Protein AF-A0A653CC74-F1 (afdb_monomer_lite)

Organism: Callosobruchus maculatus (NCBI:txid64391)

Secondary structure (DSSP, 8-state):
-HHHHHHHHHHHHHHHHHHHHHHHHHHHHHHHHTTSS---SHHHHHHHHHHT-BGGG-PPP------S-TTHHHHHHHHHHHHHH----SB-HHHHHHHHHHHHHHHHHHHHHHHHHHHHHHHHTT--THHHHHHHHHHHHHHHHHHHHHHHHHHHHHHHHHH-SSHHHHHHHTT-TTGGGGGGGGGSGGGGTHHHHHHHHHHHHHTT-HHHHHHHHHHHHHHHHHHHHHHHT--TTS---

pLDDT: mean 90.32, std 11.73, range [35.94, 98.31]

Sequence (241 aa):
MVDKFKRGVIISVWSIVQASFHLLWVIFAFLFRTCNIQPKQYWLILIYFTYFYSKRCGKIVVESSSAPFCLHEDLYTIVKNINEGAKFPEESQNAARTDFYIFVYMIADSLWLVTSLFMLVGLYLKVKRLTSICFYAPFLLSTATIILLDVVASVHYGLDIHLVHDYTTWLKFIGVENYKKFSSYNKHVTAKYIPVMTPVLLCIFFAKCLVFWIINVVNFYKVINLAILAYIDEPANYYGM

Foldseek 3Di:
DVVLLVLLLVLLVLLLVLLVVLLVVLVVLVCLLVLVDADQALLVLLLCLQARDACVNPQHDHDQDPDPDPVRPLSSVLSVCCSVPWQADRFFPNNVVNVVLSVVSNVLSVQLNVLSVLSNVCSVVLAAAPVLCVNLVSNLVSLVVLLVQLVVQLVVLVVVLVQAAFQLSLCVNRPTPPSVVSVVRRPPPCGRPSSSVSSVVSSCSSNVHPVVSVVSVVSSVSSVVVSVCRNVVDPPPPPPD

Structure (mmCIF, N/CA/C/O backbone):
data_AF-A0A653CC74-F1
#
_entry.id   AF-A0A653CC74-F1
#
loop_
_atom_site.group_PDB
_atom_site.id
_atom_site.type_symbol
_atom_site.label_atom_id
_atom_site.label_alt_id
_atom_site.label_comp_id
_atom_site.label_asym_id
_atom_site.label_entity_id
_atom_site.label_seq_id
_atom_site.pdbx_PDB_ins_code
_atom_site.Cartn_x
_atom_site.Cartn_y
_atom_site.Cartn_z
_atom_site.occupancy
_atom_site.B_iso_or_equiv
_atom_site.auth_seq_id
_atom_site.auth_comp_id
_atom_site.auth_asym_id
_atom_site.auth_atom_id
_atom_site.pdbx_PDB_model_num
ATOM 1 N N . MET A 1 1 ? 28.431 5.106 -21.643 1.00 58.31 1 MET A N 1
ATOM 2 C CA . MET A 1 1 ? 27.562 3.913 -21.820 1.00 58.31 1 MET A CA 1
ATOM 3 C C . MET A 1 1 ? 27.377 3.126 -20.519 1.00 58.31 1 MET A C 1
ATOM 5 O O . MET A 1 1 ? 26.238 2.887 -20.137 1.00 58.31 1 MET A O 1
ATOM 9 N N . VAL A 1 2 ? 28.463 2.795 -19.808 1.00 68.12 2 VAL A N 1
ATOM 10 C CA . VAL A 1 2 ? 28.442 2.025 -18.544 1.00 68.12 2 VAL A CA 1
ATOM 11 C C . VAL A 1 2 ? 27.539 2.650 -17.473 1.00 68.12 2 VAL A C 1
ATOM 13 O O . VAL A 1 2 ? 26.744 1.953 -16.852 1.00 68.12 2 VAL A O 1
ATOM 16 N N . ASP A 1 3 ? 27.592 3.972 -17.312 1.00 83.31 3 ASP A N 1
ATOM 17 C CA . ASP A 1 3 ? 26.830 4.661 -16.267 1.00 83.31 3 ASP A CA 1
ATOM 18 C C . ASP A 1 3 ? 25.304 4.686 -16.518 1.00 83.31 3 ASP A C 1
ATOM 20 O O . ASP A 1 3 ? 24.508 4.555 -15.590 1.00 83.31 3 ASP A O 1
ATOM 24 N N . LYS A 1 4 ? 24.864 4.766 -17.783 1.00 83.06 4 LYS A N 1
ATOM 25 C CA . LYS A 1 4 ? 23.432 4.696 -18.145 1.00 83.06 4 LYS A CA 1
ATOM 26 C C . LYS A 1 4 ? 22.870 3.287 -17.917 1.00 83.06 4 LYS A C 1
ATOM 28 O O . LYS A 1 4 ? 21.802 3.142 -17.329 1.00 83.06 4 LYS A O 1
ATOM 33 N N . PHE A 1 5 ? 23.622 2.260 -18.320 1.00 86.25 5 PHE A N 1
ATOM 34 C CA . PHE A 1 5 ? 23.268 0.858 -18.087 1.00 86.25 5 PHE A CA 1
ATOM 35 C C . PHE A 1 5 ? 23.167 0.546 -16.588 1.00 86.25 5 PHE A C 1
ATOM 37 O O . PHE A 1 5 ? 22.144 0.043 -16.131 1.00 86.25 5 PHE A O 1
ATOM 44 N N . LYS A 1 6 ? 24.184 0.931 -15.804 1.00 92.50 6 LYS A N 1
ATOM 45 C CA . LYS A 1 6 ? 24.195 0.744 -14.347 1.00 92.50 6 LYS A CA 1
ATOM 46 C C . LYS A 1 6 ? 22.986 1.408 -13.683 1.00 92.50 6 LYS A C 1
ATOM 48 O O . LYS A 1 6 ? 22.342 0.789 -12.841 1.00 92.50 6 LYS A O 1
ATOM 53 N N . ARG A 1 7 ? 22.641 2.637 -14.089 1.00 92.69 7 ARG A N 1
ATOM 54 C CA . ARG A 1 7 ? 21.449 3.342 -13.594 1.00 92.69 7 ARG A CA 1
ATOM 55 C C . ARG A 1 7 ? 20.154 2.594 -13.912 1.00 92.69 7 ARG A C 1
ATOM 57 O O . ARG A 1 7 ? 19.350 2.413 -13.006 1.00 92.69 7 ARG A O 1
ATOM 64 N N . GLY A 1 8 ? 19.969 2.128 -15.147 1.00 93.50 8 GLY A N 1
ATOM 65 C CA . GLY A 1 8 ? 18.785 1.348 -15.529 1.00 93.50 8 GLY A CA 1
ATOM 66 C C . GLY A 1 8 ? 18.635 0.057 -14.717 1.00 93.50 8 GLY A C 1
ATOM 67 O O . GLY A 1 8 ? 17.542 -0.251 -14.240 1.00 93.50 8 GLY A O 1
ATOM 68 N N . VAL A 1 9 ? 19.741 -0.662 -14.494 1.00 96.62 9 VAL A N 1
ATOM 69 C CA . VAL A 1 9 ? 19.752 -1.882 -13.670 1.00 96.62 9 VAL A CA 1
ATOM 70 C C . VAL A 1 9 ? 19.368 -1.564 -12.225 1.00 96.62 9 VAL A C 1
ATOM 72 O O . VAL A 1 9 ? 18.481 -2.217 -11.685 1.00 96.62 9 VAL A O 1
ATOM 75 N N . ILE A 1 10 ? 19.966 -0.531 -11.616 1.00 97.06 10 ILE A N 1
ATOM 76 C CA . ILE A 1 10 ? 19.635 -0.110 -10.243 1.00 97.06 10 ILE A CA 1
ATOM 77 C C . ILE A 1 10 ? 18.150 0.241 -10.122 1.00 97.06 10 ILE A C 1
ATOM 79 O O . ILE A 1 10 ? 17.508 -0.196 -9.174 1.00 97.06 10 ILE A O 1
ATOM 83 N N . ILE A 1 11 ? 17.600 0.995 -11.079 1.00 97.25 11 ILE A N 1
ATOM 84 C CA . ILE A 1 11 ? 16.181 1.371 -11.075 1.00 97.25 11 ILE A CA 1
ATOM 85 C C . ILE A 1 11 ? 15.290 0.128 -11.168 1.00 97.25 11 ILE A C 1
ATOM 87 O O . ILE A 1 11 ? 14.363 -0.009 -10.378 1.00 97.25 11 ILE A O 1
ATOM 91 N N . SER A 1 12 ? 15.595 -0.798 -12.082 1.00 97.31 12 SER A N 1
ATOM 92 C CA . SER A 1 12 ? 14.811 -2.030 -12.252 1.00 97.31 12 SER A CA 1
ATOM 93 C C . SER A 1 12 ? 14.831 -2.887 -10.984 1.00 97.31 12 SER A C 1
ATOM 95 O O . SER A 1 12 ? 13.787 -3.335 -10.521 1.00 97.31 12 SER A O 1
ATOM 97 N N . VAL A 1 13 ? 16.016 -3.085 -10.395 1.00 98.00 13 VAL A N 1
ATOM 98 C CA . VAL A 1 13 ? 16.190 -3.863 -9.159 1.00 98.00 13 VAL A CA 1
ATOM 99 C C . VAL A 1 13 ? 15.472 -3.193 -7.990 1.00 98.00 13 VAL A C 1
ATOM 101 O O . VAL A 1 13 ? 14.781 -3.872 -7.236 1.00 98.00 13 VAL A O 1
ATOM 104 N N . TRP A 1 14 ? 15.582 -1.869 -7.860 1.00 97.12 14 TRP A N 1
ATOM 105 C CA . TRP A 1 14 ? 14.847 -1.104 -6.854 1.00 97.12 14 TRP A CA 1
ATOM 106 C C . TRP A 1 14 ? 13.334 -1.316 -6.977 1.00 97.12 14 TRP A C 1
ATOM 108 O O . TRP A 1 14 ? 12.689 -1.665 -5.990 1.00 97.12 14 TRP A O 1
ATOM 118 N N . SER A 1 15 ? 12.778 -1.178 -8.184 1.00 97.50 15 SER A N 1
ATOM 119 C CA . SER A 1 15 ? 11.349 -1.390 -8.425 1.00 97.50 15 SER A CA 1
ATOM 120 C C . SER A 1 15 ? 10.916 -2.827 -8.126 1.00 97.50 15 SER A C 1
ATOM 122 O O . SER A 1 15 ? 9.872 -3.015 -7.512 1.00 97.50 15 SER A O 1
ATOM 124 N N . ILE A 1 16 ? 11.733 -3.835 -8.454 1.00 98.31 16 ILE A N 1
ATOM 125 C CA . ILE A 1 16 ? 11.469 -5.244 -8.106 1.00 98.31 16 ILE A CA 1
ATOM 126 C C . ILE A 1 16 ? 11.400 -5.435 -6.587 1.00 98.31 16 ILE A C 1
ATOM 128 O O . ILE A 1 16 ? 10.448 -6.034 -6.084 1.00 98.31 16 ILE A O 1
ATOM 132 N N . VAL A 1 17 ? 12.388 -4.924 -5.847 1.00 97.44 17 VAL A N 1
ATOM 133 C CA . VAL A 1 17 ? 12.442 -5.044 -4.382 1.00 97.44 17 VAL A CA 1
ATOM 134 C C . VAL A 1 17 ? 11.253 -4.331 -3.742 1.00 97.44 17 VAL A C 1
ATOM 136 O O . VAL A 1 17 ? 10.564 -4.913 -2.904 1.00 97.44 17 VAL A O 1
ATOM 139 N N . GLN A 1 18 ? 10.969 -3.098 -4.167 1.00 95.88 18 GLN A N 1
ATOM 140 C CA . GLN A 1 18 ? 9.868 -2.309 -3.624 1.00 95.88 18 GLN A CA 1
ATOM 141 C C . GLN A 1 18 ? 8.501 -2.932 -3.939 1.00 9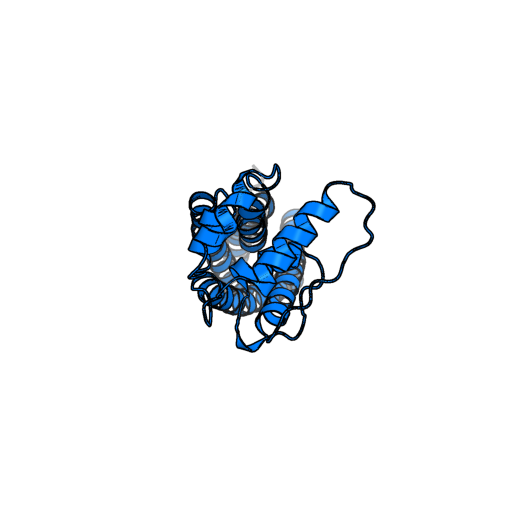5.88 18 GLN A C 1
ATOM 143 O O . GLN A 1 18 ? 7.669 -3.037 -3.038 1.00 95.88 18 GLN A O 1
A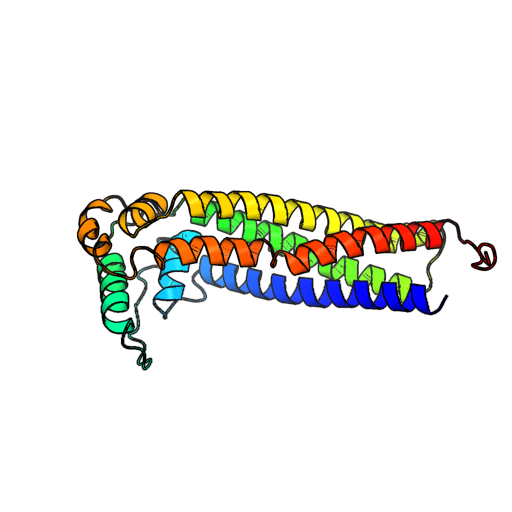TOM 148 N N . ALA A 1 19 ? 8.273 -3.370 -5.183 1.00 96.62 19 ALA A N 1
ATOM 149 C CA . ALA A 1 19 ? 7.043 -4.052 -5.583 1.00 96.62 19 ALA A CA 1
ATOM 150 C C . ALA A 1 19 ? 6.843 -5.339 -4.777 1.00 96.62 19 ALA A C 1
ATOM 152 O O . ALA A 1 19 ? 5.753 -5.577 -4.272 1.00 96.62 19 ALA A O 1
ATOM 153 N N . SER A 1 20 ? 7.903 -6.130 -4.584 1.00 97.38 20 SER A N 1
ATOM 154 C CA . SER A 1 20 ? 7.838 -7.374 -3.809 1.00 97.38 20 SER A CA 1
ATOM 155 C C . SER A 1 20 ? 7.484 -7.114 -2.344 1.00 97.38 20 SER A C 1
ATOM 157 O O . SER A 1 20 ? 6.613 -7.782 -1.793 1.00 97.38 20 SER A O 1
ATOM 159 N N . PHE A 1 21 ? 8.121 -6.124 -1.709 1.00 96.00 21 PHE A N 1
ATOM 160 C CA . PHE A 1 21 ? 7.832 -5.774 -0.318 1.00 96.00 21 PHE A CA 1
ATOM 161 C C . PHE A 1 21 ? 6.393 -5.277 -0.143 1.00 96.00 21 PHE A C 1
ATOM 163 O O . PHE A 1 21 ? 5.690 -5.720 0.766 1.00 96.00 21 PHE A O 1
ATOM 170 N N . HIS A 1 22 ? 5.932 -4.390 -1.029 1.00 95.56 22 HIS A N 1
ATOM 171 C CA . HIS A 1 22 ? 4.566 -3.883 -0.951 1.00 95.56 22 HIS A CA 1
ATOM 172 C C . HIS A 1 22 ? 3.533 -4.974 -1.267 1.00 95.56 22 HIS A C 1
ATOM 174 O O . HIS A 1 22 ? 2.534 -5.082 -0.565 1.00 95.56 22 HIS A O 1
ATOM 180 N N . LEU A 1 23 ? 3.803 -5.857 -2.233 1.00 96.31 23 LEU A N 1
ATOM 181 C CA . LEU A 1 23 ? 2.935 -6.993 -2.538 1.00 96.31 23 LEU A CA 1
ATOM 182 C C . LEU A 1 23 ? 2.817 -7.958 -1.349 1.00 96.31 23 LEU A C 1
ATOM 184 O O . LEU A 1 23 ? 1.715 -8.397 -1.037 1.00 96.31 23 LEU A O 1
ATOM 188 N N . LEU A 1 24 ? 3.914 -8.246 -0.638 1.00 96.50 24 LEU A N 1
ATOM 189 C CA . LEU A 1 24 ? 3.875 -9.043 0.597 1.00 96.50 24 LEU A CA 1
ATOM 190 C C . LEU A 1 24 ? 2.989 -8.394 1.665 1.00 96.50 24 LEU A C 1
ATOM 192 O O . LEU A 1 24 ? 2.183 -9.077 2.297 1.00 96.50 24 LEU A O 1
ATOM 196 N N . TRP A 1 25 ? 3.106 -7.076 1.839 1.00 94.75 25 TRP A N 1
ATOM 197 C CA . TRP A 1 25 ? 2.236 -6.319 2.736 1.00 94.75 25 TRP A CA 1
ATOM 198 C C . TRP A 1 25 ? 0.760 -6.402 2.320 1.00 94.75 25 TRP A C 1
ATOM 200 O O . TRP A 1 25 ? -0.096 -6.693 3.153 1.00 94.75 25 TRP A O 1
ATOM 210 N N . VAL A 1 26 ? 0.452 -6.215 1.035 1.00 95.62 26 VAL A N 1
ATOM 211 C CA . VAL A 1 26 ? -0.916 -6.288 0.497 1.00 95.62 26 VAL A CA 1
ATOM 212 C C . VAL A 1 26 ? -1.502 -7.697 0.641 1.00 95.62 26 VAL A C 1
ATOM 214 O O . VAL A 1 26 ? -2.664 -7.838 1.014 1.00 95.62 26 VAL A O 1
ATOM 217 N N . ILE A 1 27 ? -0.707 -8.749 0.425 1.00 96.25 27 ILE A N 1
ATOM 218 C CA . ILE A 1 27 ? -1.116 -10.140 0.676 1.00 96.25 27 ILE A CA 1
ATOM 219 C C . ILE A 1 27 ? -1.439 -10.334 2.157 1.00 96.25 27 ILE A C 1
ATOM 221 O O . ILE A 1 27 ? -2.473 -10.901 2.497 1.00 96.25 27 ILE A O 1
ATOM 225 N N . PHE A 1 28 ? -0.592 -9.837 3.055 1.00 94.62 28 PHE A N 1
ATOM 226 C CA . PHE A 1 28 ? -0.842 -9.920 4.490 1.00 94.62 28 PHE A CA 1
ATOM 227 C C . PHE A 1 28 ? -2.122 -9.169 4.900 1.00 94.62 28 PHE A C 1
AT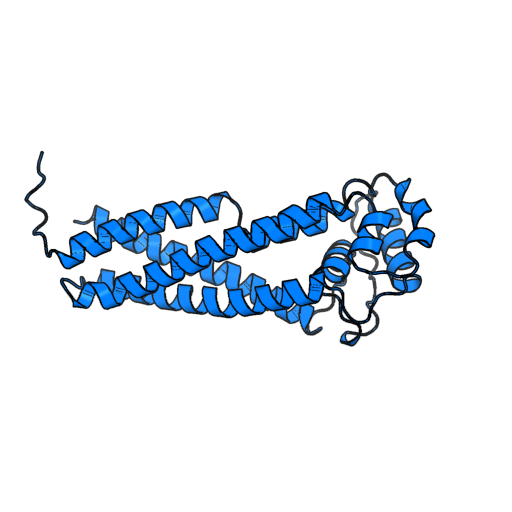OM 229 O O . PHE A 1 28 ? -2.943 -9.703 5.647 1.00 94.62 28 PHE A O 1
ATOM 236 N N . ALA A 1 29 ? -2.348 -7.979 4.342 1.00 94.62 29 ALA A N 1
ATOM 237 C CA . ALA A 1 29 ? -3.573 -7.200 4.509 1.00 94.62 29 ALA A CA 1
ATOM 238 C C . ALA A 1 29 ? -4.816 -7.955 3.987 1.00 94.62 29 ALA A C 1
ATOM 240 O O . ALA A 1 29 ? -5.855 -7.987 4.650 1.00 94.62 29 ALA A O 1
ATOM 241 N N . PHE A 1 30 ? -4.701 -8.636 2.844 1.00 96.19 30 PHE A N 1
ATOM 242 C CA . PHE A 1 30 ? -5.749 -9.499 2.295 1.00 96.19 30 PHE A CA 1
ATOM 243 C C . PHE A 1 30 ? -6.050 -10.702 3.203 1.00 96.19 30 PHE A C 1
ATOM 245 O O . PHE A 1 30 ? -7.214 -11.026 3.447 1.00 96.19 30 PHE A O 1
ATOM 252 N N . LEU A 1 31 ? -5.022 -11.350 3.758 1.00 95.25 31 LEU A N 1
ATOM 253 C CA . LEU A 1 31 ? -5.188 -12.458 4.705 1.00 95.25 31 LEU A CA 1
ATOM 254 C C . LEU A 1 31 ? -5.874 -12.011 6.003 1.00 95.25 31 LEU A C 1
ATOM 256 O O . LEU A 1 31 ? -6.690 -12.754 6.550 1.00 95.25 31 LEU A O 1
ATOM 260 N N . PHE A 1 32 ? -5.607 -10.786 6.463 1.00 91.62 32 PHE A N 1
ATOM 261 C CA . PHE A 1 32 ? -6.366 -10.169 7.551 1.00 91.62 32 PHE A CA 1
ATOM 262 C C . PHE A 1 32 ? -7.830 -9.938 7.175 1.00 91.62 32 PHE A C 1
ATOM 264 O O . PHE A 1 32 ? -8.728 -10.301 7.937 1.00 91.62 32 PHE A O 1
ATOM 271 N N . ARG A 1 33 ? -8.089 -9.363 5.993 1.00 93.44 33 ARG A N 1
ATOM 272 C CA . ARG A 1 33 ? -9.452 -9.074 5.518 1.00 93.44 33 ARG A CA 1
ATOM 273 C C . ARG A 1 33 ? -10.300 -10.336 5.350 1.00 93.44 33 ARG A C 1
ATOM 275 O O . ARG A 1 33 ? -11.503 -10.297 5.611 1.00 93.44 33 ARG A O 1
ATOM 282 N N . THR A 1 34 ? -9.675 -11.435 4.932 1.00 94.31 34 THR A N 1
ATOM 283 C CA . THR A 1 34 ? -10.300 -12.753 4.714 1.00 94.31 34 THR A CA 1
ATOM 284 C C . THR A 1 34 ? -10.325 -13.638 5.961 1.00 94.31 34 THR A C 1
ATOM 286 O O . THR A 1 34 ? -10.713 -14.799 5.876 1.00 94.31 34 THR A O 1
ATOM 289 N N . CYS A 1 35 ? -9.960 -13.098 7.129 1.00 92.81 35 CYS A N 1
ATOM 290 C CA . CYS A 1 35 ? -9.986 -13.794 8.420 1.00 92.81 35 CYS A CA 1
ATOM 291 C C . CYS A 1 35 ? -9.026 -14.995 8.531 1.00 92.81 35 CYS A C 1
ATOM 293 O O . CYS A 1 35 ? -9.094 -15.735 9.513 1.00 92.81 35 CYS A O 1
ATOM 295 N N . ASN A 1 36 ? -8.124 -15.185 7.564 1.00 94.06 36 ASN A N 1
ATOM 296 C CA . ASN A 1 36 ? -7.112 -16.244 7.595 1.00 94.06 36 ASN A CA 1
ATOM 297 C C . ASN A 1 36 ? -6.047 -15.976 8.667 1.00 94.06 36 ASN A C 1
ATOM 299 O O . ASN A 1 36 ? -5.456 -16.905 9.211 1.00 94.06 36 ASN A O 1
ATOM 303 N N . ILE A 1 37 ? -5.818 -14.699 8.987 1.00 92.19 37 ILE A N 1
ATOM 304 C CA . ILE A 1 37 ? -4.983 -14.261 10.103 1.00 92.19 37 ILE A CA 1
ATOM 305 C C . ILE A 1 37 ? -5.849 -13.419 11.033 1.00 92.19 37 ILE A C 1
ATOM 307 O O . ILE A 1 37 ? -6.443 -12.427 10.613 1.00 92.19 37 ILE A O 1
ATOM 311 N N . GLN A 1 38 ? -5.911 -13.804 12.307 1.00 89.00 38 GLN A N 1
ATOM 312 C CA . GLN A 1 38 ? -6.617 -13.034 13.326 1.00 89.00 38 GLN A CA 1
ATOM 313 C C . GLN A 1 38 ? -5.642 -12.163 14.130 1.00 89.00 38 GLN A C 1
ATOM 315 O O . GLN A 1 38 ? -4.582 -12.643 14.547 1.00 89.00 38 GLN A O 1
ATOM 320 N N . PRO A 1 39 ? -5.979 -10.886 14.377 1.00 90.12 39 PRO A N 1
ATOM 321 C CA . PRO A 1 39 ? -5.146 -10.009 15.184 1.00 90.12 39 PRO A CA 1
ATOM 322 C C . PRO A 1 39 ? -5.229 -10.426 16.655 1.00 90.12 39 PRO A C 1
ATOM 324 O O . PRO A 1 39 ? -6.293 -10.384 17.263 1.00 90.12 39 PRO A O 1
ATOM 327 N N . LYS A 1 40 ? -4.090 -10.804 17.239 1.00 86.88 40 LYS A N 1
ATOM 328 C CA . LYS A 1 40 ? -3.992 -11.161 18.667 1.00 86.88 40 LYS A CA 1
ATOM 329 C C . LYS A 1 40 ? -3.580 -9.982 19.547 1.00 86.88 40 LYS A C 1
ATOM 331 O O . LYS A 1 40 ? -3.976 -9.888 20.704 1.00 86.88 40 LYS A O 1
ATOM 336 N N . GLN A 1 41 ? -2.780 -9.070 18.993 1.00 85.94 41 GLN A N 1
ATOM 337 C CA . GLN A 1 41 ? -2.239 -7.922 19.717 1.00 85.94 41 GLN A CA 1
ATOM 338 C C . GLN A 1 41 ? -3.199 -6.730 19.643 1.00 85.94 41 GLN A C 1
ATOM 340 O O . GLN A 1 41 ? -3.703 -6.399 18.572 1.00 85.94 41 GLN A O 1
ATOM 345 N N . TYR A 1 42 ? -3.409 -6.040 20.764 1.00 83.88 42 TYR A N 1
ATOM 346 C CA . TYR A 1 42 ? -4.405 -4.967 20.889 1.00 83.88 42 TYR A CA 1
ATOM 347 C C . TYR A 1 42 ? -4.233 -3.827 19.860 1.00 83.88 42 TYR A C 1
ATOM 349 O O . TYR A 1 42 ? -5.225 -3.286 19.381 1.00 83.88 42 TYR A O 1
ATOM 357 N N . TRP A 1 43 ? -3.006 -3.475 19.459 1.00 81.69 43 TRP A N 1
ATOM 358 C CA . TRP A 1 43 ? -2.774 -2.426 18.454 1.00 81.69 43 TRP A CA 1
ATOM 359 C C . TRP A 1 43 ? -3.150 -2.885 17.035 1.00 81.69 43 TRP A C 1
ATOM 361 O O . TRP A 1 43 ? -3.716 -2.105 16.270 1.00 81.69 43 TRP A O 1
ATOM 371 N N . LEU A 1 44 ? -2.923 -4.163 16.705 1.00 88.50 44 LEU A N 1
ATOM 372 C CA . LEU A 1 44 ? -3.401 -4.772 15.458 1.00 88.50 44 LEU A CA 1
ATOM 373 C C . LEU A 1 44 ? -4.923 -4.866 15.444 1.00 88.50 44 LEU A C 1
ATOM 375 O O . LEU A 1 44 ? -5.533 -4.667 14.401 1.00 88.50 44 LEU A O 1
ATOM 379 N N . ILE A 1 45 ? -5.538 -5.131 16.597 1.00 91.00 45 ILE A N 1
ATOM 380 C CA . ILE A 1 45 ? -6.996 -5.176 16.736 1.00 91.00 45 ILE A CA 1
ATOM 381 C C . ILE A 1 45 ? -7.615 -3.807 16.434 1.00 91.00 45 ILE A C 1
ATOM 383 O O . ILE A 1 45 ? -8.638 -3.743 15.763 1.00 91.00 45 ILE A O 1
ATOM 387 N N . LEU A 1 46 ? -6.985 -2.707 16.853 1.00 91.50 46 LEU A N 1
ATOM 388 C CA . LEU A 1 46 ? -7.455 -1.360 16.511 1.00 91.50 46 LEU A CA 1
ATOM 389 C C . LEU A 1 46 ? -7.393 -1.092 15.004 1.00 91.50 46 LEU A C 1
ATOM 391 O O . LEU A 1 46 ? -8.365 -0.606 14.425 1.00 91.50 46 LEU A O 1
ATOM 395 N N . ILE A 1 47 ? -6.280 -1.446 14.355 1.00 93.12 47 ILE A N 1
ATOM 396 C CA . ILE A 1 47 ? -6.148 -1.348 12.895 1.00 93.12 47 ILE A CA 1
ATOM 397 C C . ILE A 1 47 ? -7.219 -2.203 12.213 1.00 93.12 47 ILE A C 1
ATOM 399 O O . ILE A 1 47 ? -7.905 -1.737 11.304 1.00 93.12 47 ILE A O 1
ATOM 403 N N . TYR A 1 48 ? -7.400 -3.430 12.698 1.00 94.00 48 TYR A N 1
ATOM 404 C CA . TYR A 1 48 ? -8.386 -4.364 12.188 1.00 94.00 48 TYR A CA 1
ATOM 405 C C . TYR A 1 48 ? -9.806 -3.805 12.301 1.00 94.00 48 TYR A C 1
ATOM 407 O O . TYR A 1 48 ? -10.502 -3.721 11.295 1.00 94.00 48 TYR A O 1
ATOM 415 N N . PHE A 1 49 ? -10.212 -3.326 13.480 1.00 94.31 49 PHE A N 1
ATOM 416 C CA . PHE A 1 49 ? -11.518 -2.694 13.680 1.00 94.31 49 PHE A CA 1
ATOM 417 C C . PHE A 1 49 ? -11.751 -1.490 12.773 1.00 94.31 49 PHE A C 1
ATOM 419 O O . PHE A 1 49 ? -12.878 -1.251 12.343 1.00 94.31 49 PHE A O 1
ATOM 426 N N . THR A 1 50 ? -10.688 -0.763 12.446 1.00 94.88 50 THR A N 1
ATOM 427 C CA . THR A 1 50 ? -10.788 0.433 11.614 1.00 94.88 50 THR A CA 1
ATOM 428 C C . THR A 1 50 ? -10.926 0.099 10.133 1.00 94.88 50 THR A C 1
ATOM 430 O O . THR A 1 50 ? -11.802 0.650 9.470 1.00 94.88 50 THR A O 1
ATOM 433 N N . TYR A 1 51 ? -10.099 -0.813 9.620 1.00 95.88 51 TYR A N 1
ATOM 434 C CA . TYR A 1 51 ? -9.881 -0.965 8.177 1.00 95.88 51 TYR A CA 1
ATOM 435 C C . TYR A 1 51 ? -10.078 -2.374 7.621 1.00 95.88 51 TYR A C 1
ATOM 437 O O . TYR A 1 51 ? -10.045 -2.553 6.410 1.00 95.88 51 TYR A O 1
ATOM 445 N N . PHE A 1 52 ? -10.283 -3.378 8.469 1.00 95.44 52 PHE A N 1
ATOM 446 C CA . PHE A 1 52 ? -10.368 -4.779 8.039 1.00 95.44 52 PHE A CA 1
ATOM 447 C C . PHE A 1 52 ? -11.564 -5.526 8.632 1.00 95.44 52 PHE A C 1
ATOM 449 O O . PHE A 1 52 ? -11.782 -6.694 8.307 1.00 95.44 52 PHE A O 1
ATOM 456 N N . TYR A 1 53 ? -12.333 -4.873 9.505 1.00 94.38 53 TYR A N 1
ATOM 457 C CA . TYR A 1 53 ? -13.405 -5.507 10.247 1.00 94.38 53 TYR A CA 1
ATOM 458 C C . TYR A 1 53 ? -14.504 -6.029 9.337 1.00 94.38 53 TYR A C 1
ATOM 460 O O . TYR A 1 53 ? -15.059 -5.309 8.507 1.00 94.38 53 TYR A O 1
ATOM 468 N N . SER A 1 54 ? -14.877 -7.279 9.582 1.00 93.69 54 SER A N 1
ATOM 469 C CA . SER A 1 54 ? -16.063 -7.886 9.012 1.00 93.69 54 SER A CA 1
ATOM 470 C C . SER A 1 54 ? -16.658 -8.858 10.013 1.00 93.69 54 SER A C 1
ATOM 472 O O . SER A 1 54 ? -15.960 -9.722 10.547 1.00 93.69 54 SER A O 1
ATOM 474 N N . LYS A 1 55 ? -17.975 -8.775 10.216 1.00 92.69 55 LYS A N 1
ATOM 475 C CA . LYS A 1 55 ? -18.730 -9.678 11.097 1.00 92.69 55 LYS A CA 1
ATOM 476 C C . LYS A 1 55 ? -18.559 -11.159 10.726 1.00 92.69 55 LYS A C 1
ATOM 478 O O . LYS A 1 55 ? -18.674 -12.029 11.587 1.00 92.69 55 LYS A O 1
ATOM 483 N N . ARG A 1 56 ? -18.223 -11.449 9.461 1.00 92.94 56 ARG A N 1
ATOM 484 C CA . ARG A 1 56 ? -17.938 -12.803 8.949 1.00 92.94 56 ARG A CA 1
ATOM 485 C C . ARG A 1 56 ? -16.744 -13.470 9.635 1.00 92.94 56 ARG A C 1
ATOM 487 O O . ARG A 1 56 ? -16.714 -14.691 9.713 1.00 92.94 56 ARG A O 1
ATOM 494 N N . CYS A 1 57 ? -15.794 -12.690 10.155 1.00 90.62 57 CYS A N 1
ATOM 495 C CA . CYS A 1 57 ? -14.621 -13.221 10.850 1.00 90.62 57 CYS A CA 1
ATOM 496 C C . CYS A 1 57 ? -14.924 -13.751 12.260 1.00 90.62 57 CYS A C 1
ATOM 498 O O . CYS A 1 57 ? -14.042 -14.320 12.900 1.00 90.62 57 CYS A O 1
ATOM 500 N N . GLY A 1 58 ? -16.157 -13.585 12.749 1.00 90.44 58 GLY A N 1
ATOM 501 C CA . GLY A 1 58 ? -16.560 -14.036 14.075 1.00 90.44 58 GLY A CA 1
ATOM 502 C C . GLY A 1 58 ? -15.999 -13.165 15.201 1.00 90.44 58 GLY A C 1
ATOM 503 O O . GLY A 1 58 ? -15.649 -11.999 15.012 1.00 90.44 58 GLY A O 1
ATOM 504 N N . LYS A 1 59 ? -15.971 -13.725 16.414 1.00 89.06 59 LYS A N 1
ATOM 505 C CA . LYS A 1 59 ? -15.530 -13.010 17.617 1.00 89.06 59 LYS A CA 1
ATOM 506 C C . LYS A 1 59 ? -14.002 -12.962 17.677 1.00 89.06 59 LYS A C 1
ATOM 508 O O . LYS A 1 59 ? -13.356 -14.004 17.697 1.00 89.06 59 LYS A O 1
ATOM 513 N N . ILE A 1 60 ? -13.443 -11.758 17.779 1.00 90.00 60 ILE A N 1
ATOM 514 C CA . ILE A 1 60 ? -12.004 -11.547 17.967 1.00 90.00 60 ILE A CA 1
ATOM 515 C C . ILE A 1 60 ? -11.636 -11.810 19.431 1.00 90.00 60 ILE A C 1
ATOM 517 O O . ILE A 1 60 ? -12.268 -11.270 20.346 1.00 90.00 60 ILE A O 1
ATOM 521 N N . VAL A 1 61 ? -10.613 -12.635 19.658 1.00 87.81 61 VAL A N 1
ATOM 522 C CA . VAL A 1 61 ? -10.063 -12.916 20.991 1.00 87.81 61 VAL A CA 1
ATOM 523 C C . VAL A 1 61 ? -8.891 -11.972 21.247 1.00 87.81 61 VAL A C 1
ATOM 525 O O . VAL A 1 61 ? -7.915 -11.970 20.503 1.00 87.81 61 VAL A O 1
ATOM 528 N N . VAL A 1 62 ? -8.991 -11.161 22.302 1.00 85.25 62 VAL A N 1
ATOM 529 C CA . VAL A 1 62 ? -7.907 -10.266 22.730 1.00 85.25 62 VAL A CA 1
ATOM 530 C C . VAL A 1 62 ? -7.005 -11.041 23.688 1.00 85.25 62 VAL A C 1
ATOM 532 O O . VAL A 1 62 ? -7.434 -11.381 24.790 1.00 85.25 62 VAL A O 1
ATOM 535 N N . GLU A 1 63 ? -5.769 -11.332 23.288 1.00 84.44 63 GLU A N 1
ATOM 536 C CA . GLU A 1 63 ? -4.790 -11.985 24.163 1.00 84.44 63 GLU A CA 1
ATOM 537 C C . GLU A 1 63 ? -4.055 -10.929 25.008 1.00 84.44 63 GLU A C 1
ATOM 539 O O . GLU A 1 63 ? -3.641 -9.880 24.502 1.00 84.44 63 GLU A O 1
ATOM 544 N N . SER A 1 64 ? -3.884 -11.187 26.311 1.00 74.62 64 SER A N 1
ATOM 545 C CA . SER A 1 64 ? -3.058 -10.330 27.166 1.00 74.62 64 SER A CA 1
ATOM 546 C C . SER A 1 64 ? -1.585 -10.568 26.833 1.00 74.62 64 SER A C 1
ATOM 548 O O . SER A 1 64 ? -1.029 -11.620 27.143 1.00 74.62 64 SER A O 1
ATOM 550 N N . SER A 1 65 ? -0.946 -9.598 26.189 1.00 66.25 65 SER A N 1
ATOM 551 C CA . SER A 1 65 ? 0.499 -9.620 25.958 1.00 66.25 65 SER A CA 1
ATOM 552 C C . SER A 1 65 ? 1.238 -9.269 27.252 1.00 66.25 65 SER A C 1
ATOM 554 O O . SER A 1 65 ? 0.995 -8.208 27.822 1.00 66.25 65 SER A O 1
ATOM 556 N N . SER A 1 66 ? 2.165 -10.122 27.692 1.00 57.81 66 SER A N 1
ATOM 557 C CA . SER A 1 66 ? 3.024 -9.928 28.872 1.00 57.81 66 SER A CA 1
ATOM 558 C C . SER A 1 66 ? 4.195 -8.963 28.616 1.00 57.81 66 SER A C 1
ATOM 560 O O . SER A 1 66 ? 5.314 -9.192 29.075 1.00 57.81 66 SER A O 1
ATOM 562 N N . ALA A 1 67 ? 3.980 -7.917 27.816 1.00 53.25 67 ALA A N 1
ATOM 563 C CA . ALA A 1 67 ? 5.037 -6.979 27.456 1.00 53.25 67 ALA A CA 1
ATOM 564 C C . ALA A 1 67 ? 5.325 -5.987 28.609 1.00 53.25 67 ALA A C 1
ATOM 566 O O . ALA A 1 67 ? 4.393 -5.534 29.272 1.00 53.25 67 ALA A O 1
ATOM 567 N N . PRO A 1 68 ? 6.594 -5.601 28.852 1.00 51.84 68 PRO A N 1
ATOM 568 C CA . PRO A 1 68 ? 7.028 -4.974 30.107 1.00 51.84 68 PRO A CA 1
ATOM 569 C C . PRO A 1 68 ? 6.738 -3.463 30.228 1.00 51.84 68 PRO A C 1
ATOM 571 O O . PRO A 1 68 ? 7.380 -2.774 31.016 1.00 51.84 68 PRO A O 1
ATOM 574 N N . PHE A 1 69 ? 5.795 -2.911 29.457 1.00 56.53 69 PHE A N 1
ATOM 575 C CA . PHE A 1 69 ? 5.498 -1.472 29.460 1.00 56.53 69 PHE A CA 1
ATOM 576 C C . PHE A 1 69 ? 4.239 -1.133 30.274 1.00 56.53 69 PHE A C 1
ATOM 578 O O . PHE A 1 69 ? 3.134 -1.546 29.932 1.00 56.53 69 PHE A O 1
ATOM 585 N N . CYS A 1 70 ? 4.378 -0.285 31.297 1.00 55.16 70 CYS A N 1
ATOM 586 C CA . CYS A 1 70 ? 3.306 0.132 32.218 1.00 55.16 70 CYS A CA 1
ATOM 587 C C . CYS A 1 70 ? 2.103 0.864 31.570 1.00 55.16 70 CYS A C 1
ATOM 589 O O . CYS A 1 70 ? 1.164 1.220 32.266 1.00 55.16 70 CYS A O 1
ATOM 591 N N . LEU A 1 71 ? 2.105 1.090 30.250 1.00 60.31 71 LEU A N 1
ATOM 592 C CA . LEU A 1 71 ? 0.965 1.618 29.481 1.00 60.31 71 LEU A CA 1
ATOM 593 C C . LEU A 1 71 ? -0.018 0.526 28.999 1.00 60.31 71 LEU A C 1
ATOM 595 O O . LEU A 1 71 ? -1.031 0.846 28.373 1.00 60.31 71 LEU A O 1
ATOM 599 N N . HIS A 1 72 ? 0.289 -0.757 29.226 1.00 61.06 72 HIS A N 1
ATOM 600 C CA . HIS A 1 72 ? -0.443 -1.877 28.628 1.00 61.06 72 HIS A CA 1
ATOM 601 C C . HIS A 1 72 ? -1.763 -2.232 29.312 1.00 61.06 72 HIS A C 1
ATOM 603 O O . HIS A 1 72 ? -2.718 -2.558 28.602 1.00 61.06 72 HIS A O 1
ATOM 609 N N . GLU A 1 73 ? -1.834 -2.197 30.646 1.00 61.28 73 GLU A N 1
ATOM 610 C CA . GLU A 1 73 ? -3.014 -2.694 31.372 1.00 61.28 73 GLU A CA 1
ATOM 611 C C . GLU A 1 73 ? -4.270 -1.878 31.047 1.00 61.28 73 GLU A C 1
ATOM 613 O O . GLU A 1 73 ? -5.334 -2.449 30.779 1.00 61.28 73 GLU A O 1
ATOM 618 N N . ASP A 1 74 ? -4.130 -0.556 30.932 1.00 79.81 74 ASP A N 1
ATOM 619 C CA . ASP A 1 74 ? -5.249 0.323 30.603 1.00 79.81 74 ASP A CA 1
ATOM 620 C C . ASP A 1 74 ? -5.706 0.163 29.148 1.00 79.81 74 ASP A C 1
ATOM 622 O O . ASP A 1 74 ? -6.905 0.078 28.872 1.00 79.81 74 ASP A O 1
ATOM 626 N N . LEU A 1 75 ? -4.775 0.060 28.192 1.00 85.62 75 LEU A N 1
ATOM 627 C CA . LEU A 1 75 ? -5.135 -0.056 26.776 1.00 85.62 75 LEU A CA 1
ATOM 628 C C . LEU A 1 75 ? -5.738 -1.424 26.439 1.00 85.62 75 LEU A C 1
ATOM 630 O O . LEU A 1 75 ? -6.713 -1.490 25.689 1.00 85.62 75 LEU A O 1
ATOM 634 N N . TYR A 1 76 ? -5.202 -2.507 27.008 1.00 87.94 76 TYR A N 1
ATOM 635 C CA . TYR A 1 76 ? -5.800 -3.836 26.879 1.00 87.94 76 TYR A CA 1
ATOM 636 C C . TYR A 1 76 ? -7.240 -3.837 27.402 1.00 87.94 76 TYR A C 1
ATOM 638 O O . TYR A 1 76 ? -8.146 -4.293 26.703 1.00 87.94 76 TYR A O 1
ATOM 646 N N . THR A 1 77 ? -7.467 -3.261 28.586 1.00 90.12 77 THR A N 1
ATOM 647 C CA . THR A 1 77 ? -8.797 -3.177 29.200 1.00 90.12 77 THR A CA 1
ATOM 648 C C . THR A 1 77 ? -9.761 -2.355 28.345 1.00 90.12 77 THR A C 1
ATOM 650 O O . THR A 1 77 ? -10.891 -2.782 28.111 1.00 90.12 77 THR A O 1
ATOM 653 N N . ILE A 1 78 ? -9.315 -1.214 27.808 1.00 91.88 78 ILE A N 1
ATOM 654 C CA . ILE A 1 78 ? -10.107 -0.382 26.889 1.00 91.88 78 ILE A CA 1
ATOM 655 C C . ILE A 1 78 ? -10.508 -1.180 25.641 1.00 91.88 78 ILE A C 1
ATOM 657 O O . ILE A 1 78 ? -11.696 -1.266 25.323 1.00 91.88 78 ILE A O 1
ATOM 661 N N . VAL A 1 79 ? -9.544 -1.802 24.955 1.00 91.88 79 VAL A N 1
ATOM 662 C CA . VAL A 1 79 ? -9.796 -2.555 23.714 1.00 91.88 79 VAL A CA 1
ATOM 663 C C . VAL A 1 79 ? -10.694 -3.762 23.970 1.00 91.88 79 VAL A C 1
ATOM 665 O O . VAL A 1 79 ? -11.622 -4.003 23.198 1.00 91.88 79 VAL A O 1
ATOM 668 N N . LYS A 1 80 ? -10.476 -4.492 25.069 1.00 92.94 80 LYS A N 1
ATOM 669 C CA . LYS A 1 80 ? -11.315 -5.627 25.465 1.00 92.94 80 LYS A CA 1
ATOM 670 C C . LYS A 1 80 ? -12.756 -5.194 25.738 1.00 92.94 80 LYS A C 1
ATOM 672 O O . LYS A 1 80 ? -13.679 -5.784 25.183 1.00 92.94 80 LYS A O 1
ATOM 677 N N . ASN A 1 81 ? -12.954 -4.131 26.518 1.00 94.31 81 ASN A N 1
ATOM 678 C CA . ASN A 1 81 ? -14.287 -3.616 26.834 1.00 94.31 81 ASN A CA 1
ATOM 679 C C . ASN A 1 81 ? -15.025 -3.097 25.592 1.00 94.31 81 ASN A C 1
ATOM 681 O O . ASN A 1 81 ? -16.241 -3.259 25.483 1.00 94.31 81 ASN A O 1
ATOM 685 N N . ILE A 1 82 ? -14.304 -2.487 24.645 1.00 94.31 82 ILE A N 1
ATOM 686 C CA . ILE A 1 82 ? -14.860 -2.103 23.344 1.00 94.31 82 ILE A CA 1
ATOM 687 C C . ILE A 1 82 ? -15.257 -3.351 22.554 1.00 94.31 82 ILE A C 1
ATOM 689 O O . ILE A 1 82 ? -16.398 -3.437 22.118 1.00 94.31 82 ILE A O 1
ATOM 693 N N . ASN A 1 83 ? -14.367 -4.335 22.415 1.00 93.88 83 ASN A N 1
ATOM 694 C CA . ASN A 1 83 ? -14.641 -5.573 21.678 1.00 93.88 83 ASN A CA 1
ATOM 695 C C . ASN A 1 83 ? -15.876 -6.321 22.216 1.00 93.88 83 ASN A C 1
ATOM 697 O O . ASN A 1 83 ? -16.673 -6.842 21.444 1.00 93.88 83 ASN A O 1
ATOM 701 N N . GLU A 1 84 ? -16.054 -6.362 23.537 1.00 93.69 84 GLU A N 1
ATOM 702 C CA . GLU A 1 84 ? -17.173 -7.065 24.176 1.00 93.69 84 GLU A CA 1
ATOM 703 C C . GLU A 1 84 ? -18.464 -6.231 24.236 1.00 93.69 84 GLU A C 1
ATOM 705 O O . GLU A 1 84 ? -19.561 -6.789 24.219 1.00 93.69 84 GLU A O 1
ATOM 710 N N . GLY A 1 85 ? -18.353 -4.903 24.330 1.00 94.00 85 GLY A N 1
ATOM 711 C CA . GLY A 1 85 ? -19.488 -4.014 24.582 1.00 94.00 85 GLY A CA 1
ATOM 712 C C . GLY A 1 85 ? -19.995 -3.223 23.376 1.00 94.00 85 GLY A C 1
ATOM 713 O O . GLY A 1 85 ? -21.080 -2.635 23.463 1.00 94.00 85 GLY A O 1
ATOM 714 N N . ALA A 1 86 ? -19.219 -3.118 22.296 1.00 95.50 86 ALA A N 1
ATOM 715 C CA . ALA A 1 86 ? -19.560 -2.304 21.135 1.00 95.50 86 ALA A CA 1
ATOM 716 C C . ALA A 1 86 ? -20.477 -3.062 20.170 1.00 95.50 86 ALA A C 1
ATOM 718 O O . ALA A 1 86 ? -20.285 -4.240 19.875 1.00 95.50 86 ALA A O 1
ATOM 719 N N . LYS A 1 87 ? -21.478 -2.355 19.648 1.00 95.94 87 LYS A N 1
ATOM 720 C CA . LYS A 1 87 ? -22.348 -2.831 18.573 1.00 95.94 87 LYS A CA 1
ATOM 721 C C . LYS A 1 87 ? -21.734 -2.430 17.237 1.00 95.94 87 LYS A C 1
ATOM 723 O O . LYS A 1 87 ? -22.010 -1.343 16.732 1.00 95.94 87 LYS A O 1
ATOM 728 N N . PHE A 1 88 ? -20.839 -3.272 16.731 1.00 94.69 88 PHE A N 1
ATOM 729 C CA . PHE A 1 88 ? -20.202 -3.061 15.434 1.00 94.69 88 PHE A CA 1
ATOM 730 C C . PHE A 1 88 ? -21.205 -3.247 14.282 1.00 94.69 88 PHE A C 1
ATOM 732 O O . PHE A 1 88 ? -22.092 -4.102 14.387 1.00 94.69 88 PHE A O 1
ATOM 739 N N . PRO A 1 89 ? -21.062 -2.481 13.184 1.00 94.75 89 PRO A N 1
ATOM 740 C CA . PRO A 1 89 ? -21.837 -2.707 11.964 1.00 94.75 89 PRO A CA 1
ATOM 741 C C . PRO A 1 89 ? -21.436 -4.044 11.325 1.00 94.75 89 PRO A C 1
ATOM 743 O O . PRO A 1 89 ? -20.457 -4.655 11.733 1.00 94.75 89 PRO A O 1
ATOM 746 N N . GLU A 1 90 ? -22.146 -4.528 10.305 1.00 93.75 90 GLU A N 1
ATOM 747 C CA . GLU A 1 90 ? -21.736 -5.781 9.641 1.00 93.75 90 GLU A CA 1
ATOM 748 C C . GLU A 1 90 ? -20.380 -5.659 8.931 1.00 93.75 90 GLU A C 1
ATOM 750 O O . GLU A 1 90 ? -19.554 -6.577 8.969 1.00 93.75 90 GLU A O 1
ATOM 755 N N . GLU A 1 91 ? -20.154 -4.497 8.327 1.00 91.88 91 GLU A N 1
ATOM 756 C CA . GLU A 1 91 ? -18.915 -4.078 7.693 1.00 91.88 91 GLU A CA 1
ATOM 757 C C . GLU A 1 91 ? -18.830 -2.549 7.764 1.00 91.88 91 GLU A C 1
ATOM 759 O O . GLU A 1 91 ? -19.834 -1.856 7.579 1.00 91.88 91 GLU A O 1
ATOM 764 N N . SER A 1 92 ? -17.648 -2.008 8.068 1.00 90.38 92 SER A N 1
ATOM 765 C CA . SER A 1 92 ? -17.441 -0.558 8.060 1.00 90.38 92 SER A CA 1
ATOM 766 C C . SER A 1 92 ? -17.181 -0.070 6.630 1.00 90.38 92 SER A C 1
ATOM 768 O O . SER A 1 92 ? -16.561 -0.765 5.824 1.00 90.38 92 SER A O 1
ATOM 770 N N . GLN A 1 93 ? -17.597 1.159 6.304 1.00 91.88 93 GLN A N 1
ATOM 771 C CA . GLN A 1 93 ? -17.304 1.759 4.989 1.00 91.88 93 GLN A CA 1
ATOM 772 C C . GLN A 1 93 ? -15.792 1.818 4.711 1.00 91.88 93 GLN A C 1
ATOM 774 O O . GLN A 1 93 ? -15.341 1.631 3.581 1.00 91.88 93 GLN A O 1
ATOM 779 N N . ASN A 1 94 ? -15.001 2.018 5.766 1.00 93.50 94 ASN A N 1
ATOM 780 C CA . ASN A 1 94 ? -13.545 2.057 5.698 1.00 93.50 94 ASN A CA 1
ATOM 781 C C . ASN A 1 94 ? -12.950 0.689 5.347 1.00 93.50 94 ASN A C 1
ATOM 783 O O . ASN A 1 94 ? -11.961 0.635 4.612 1.00 93.50 94 ASN A O 1
ATOM 787 N N . ALA A 1 95 ? -13.553 -0.401 5.836 1.00 94.38 95 ALA A N 1
ATOM 788 C CA . ALA A 1 95 ? -13.144 -1.759 5.500 1.00 94.38 95 ALA A CA 1
ATOM 789 C C . ALA A 1 95 ? -13.410 -2.084 4.028 1.00 94.38 95 ALA A C 1
ATOM 791 O O . ALA A 1 95 ? -12.499 -2.544 3.343 1.00 94.38 95 ALA A O 1
ATOM 792 N N . ALA A 1 96 ? -14.592 -1.742 3.510 1.00 94.31 96 ALA A N 1
ATOM 793 C CA . ALA A 1 96 ? -14.918 -1.924 2.094 1.00 94.31 96 ALA A CA 1
ATOM 794 C C . ALA A 1 96 ? -13.981 -1.118 1.172 1.00 94.31 96 ALA A C 1
ATOM 796 O O . ALA A 1 96 ? -13.467 -1.632 0.179 1.00 94.31 96 ALA A O 1
ATOM 797 N N . ARG A 1 97 ? -13.692 0.144 1.523 1.00 95.19 97 ARG A N 1
ATOM 798 C CA . ARG A 1 97 ? -12.728 0.976 0.781 1.00 95.19 97 ARG A CA 1
ATOM 799 C C . ARG A 1 97 ? -11.320 0.375 0.802 1.00 95.19 97 ARG A C 1
ATOM 801 O O . ARG A 1 97 ? -10.621 0.409 -0.206 1.00 95.19 97 ARG A O 1
ATOM 808 N N . THR A 1 98 ? -10.896 -0.159 1.944 1.00 95.69 98 THR A N 1
ATOM 809 C CA . THR A 1 98 ? -9.562 -0.758 2.094 1.00 95.69 98 THR A CA 1
ATOM 810 C C . THR A 1 98 ? -9.453 -2.071 1.325 1.00 95.69 98 THR A C 1
ATOM 812 O O . THR A 1 98 ? -8.433 -2.299 0.686 1.00 95.69 98 THR A O 1
ATOM 815 N N . ASP A 1 99 ? -10.514 -2.877 1.287 1.00 95.50 99 ASP A N 1
ATOM 816 C CA . ASP A 1 99 ? -10.602 -4.077 0.446 1.00 95.50 99 ASP A CA 1
ATOM 817 C C . ASP A 1 99 ? -10.424 -3.747 -1.046 1.00 95.50 99 ASP A C 1
ATOM 819 O O . ASP A 1 99 ? -9.609 -4.365 -1.733 1.00 95.50 99 ASP A O 1
ATOM 823 N N . PHE A 1 100 ? -11.082 -2.684 -1.526 1.00 96.19 100 PHE A N 1
ATOM 824 C CA . PHE A 1 100 ? -10.883 -2.192 -2.890 1.00 96.19 100 PHE A CA 1
ATOM 825 C C . PHE A 1 100 ? -9.419 -1.813 -3.162 1.00 96.19 100 PHE A C 1
ATOM 827 O O . PHE A 1 100 ? -8.853 -2.229 -4.174 1.00 96.19 100 PHE A O 1
ATOM 834 N N . TYR A 1 101 ? -8.777 -1.067 -2.257 1.00 96.50 101 TYR A N 1
ATOM 835 C CA . TYR A 1 101 ? -7.364 -0.717 -2.414 1.00 96.50 101 TYR A CA 1
ATOM 836 C C . TYR A 1 101 ? -6.453 -1.938 -2.418 1.00 96.50 101 TYR A C 1
ATOM 838 O O . TYR A 1 101 ? -5.594 -2.034 -3.288 1.00 96.50 101 TYR A O 1
ATOM 846 N N . ILE A 1 102 ? -6.648 -2.880 -1.495 1.00 96.56 102 ILE A N 1
ATOM 847 C CA . ILE A 1 102 ? -5.883 -4.133 -1.437 1.00 96.56 102 ILE A CA 1
ATOM 848 C C . ILE A 1 102 ? -5.958 -4.855 -2.780 1.00 96.56 102 ILE A C 1
ATOM 850 O O . ILE A 1 102 ? -4.926 -5.237 -3.325 1.00 96.56 102 ILE A O 1
ATOM 854 N N . PHE A 1 103 ? -7.158 -4.991 -3.343 1.00 97.31 103 PHE A N 1
ATOM 855 C CA . PHE A 1 103 ? -7.353 -5.641 -4.633 1.00 97.31 103 PHE A CA 1
ATOM 856 C C . PHE A 1 103 ? -6.625 -4.911 -5.772 1.00 97.31 103 PHE A C 1
ATOM 858 O O . PHE A 1 103 ? -5.868 -5.528 -6.525 1.00 97.31 103 PHE A O 1
ATOM 865 N N . VAL A 1 104 ? -6.804 -3.590 -5.880 1.00 97.31 104 VAL A N 1
ATOM 866 C CA . VAL A 1 104 ? -6.169 -2.789 -6.938 1.00 97.31 104 VAL A CA 1
ATOM 867 C C . VAL A 1 104 ? -4.644 -2.817 -6.813 1.00 97.31 104 VAL A C 1
ATOM 869 O O . VAL A 1 104 ? -3.959 -3.022 -7.816 1.00 97.31 104 VAL A O 1
ATOM 872 N N . TYR A 1 105 ? -4.099 -2.669 -5.603 1.00 97.06 105 TYR A N 1
ATOM 873 C CA . TYR A 1 105 ? -2.657 -2.734 -5.366 1.00 97.06 105 TYR A CA 1
ATOM 874 C C . TYR A 1 105 ? -2.085 -4.118 -5.650 1.00 97.06 105 TYR A C 1
ATOM 876 O O . TYR A 1 105 ? -1.027 -4.213 -6.262 1.00 97.06 105 TYR A O 1
ATOM 884 N N . MET A 1 106 ? -2.794 -5.193 -5.298 1.00 97.31 106 MET A N 1
ATOM 885 C CA . MET A 1 106 ? -2.349 -6.554 -5.597 1.00 97.31 106 MET A CA 1
ATOM 886 C C . MET A 1 106 ? -2.124 -6.751 -7.102 1.00 97.31 106 MET A C 1
ATOM 888 O O . MET A 1 106 ? -1.102 -7.307 -7.506 1.00 97.31 106 MET A O 1
ATOM 892 N N . ILE A 1 107 ? -3.036 -6.242 -7.937 1.00 97.94 107 ILE A N 1
ATOM 893 C CA . ILE A 1 107 ? -2.901 -6.274 -9.399 1.00 97.94 107 ILE A CA 1
ATOM 894 C C . ILE A 1 107 ? -1.781 -5.336 -9.862 1.00 97.94 107 ILE A C 1
ATOM 896 O O . ILE A 1 107 ? -0.900 -5.755 -10.616 1.00 97.94 107 ILE A O 1
ATOM 900 N N . ALA A 1 108 ? -1.798 -4.078 -9.414 1.00 97.25 108 ALA A N 1
ATOM 901 C CA . ALA A 1 108 ? -0.859 -3.055 -9.860 1.00 97.25 108 ALA A CA 1
ATOM 902 C C . ALA A 1 108 ? 0.596 -3.408 -9.513 1.00 97.25 108 ALA A C 1
ATOM 904 O O . ALA A 1 108 ? 1.461 -3.321 -10.382 1.00 97.25 108 ALA A O 1
ATOM 905 N N . ASP A 1 109 ? 0.874 -3.863 -8.290 1.00 97.25 109 ASP A N 1
ATOM 906 C CA . ASP A 1 109 ? 2.223 -4.255 -7.872 1.00 97.25 109 ASP A CA 1
ATOM 907 C C . ASP A 1 109 ? 2.694 -5.533 -8.573 1.00 97.25 109 ASP A C 1
ATOM 909 O O . ASP A 1 109 ? 3.869 -5.633 -8.925 1.00 97.25 109 ASP A O 1
ATOM 913 N N . SER A 1 110 ? 1.793 -6.486 -8.845 1.00 98.12 110 SER A N 1
ATOM 914 C CA . SER A 1 110 ? 2.129 -7.684 -9.628 1.00 98.12 110 SER A CA 1
ATOM 915 C C . SER A 1 110 ? 2.539 -7.316 -11.058 1.00 98.12 110 SER A C 1
ATOM 917 O O . SER A 1 110 ? 3.566 -7.782 -11.556 1.00 98.12 110 SER A O 1
ATOM 919 N N . LEU A 1 111 ? 1.781 -6.428 -11.713 1.00 98.12 111 LEU A N 1
ATOM 920 C CA . LEU A 1 111 ? 2.128 -5.907 -13.038 1.00 98.12 111 LEU A CA 1
ATOM 921 C C . LEU A 1 111 ? 3.428 -5.097 -13.002 1.00 98.12 111 LEU A C 1
ATOM 923 O O . LEU A 1 111 ? 4.268 -5.227 -13.895 1.00 98.12 111 LEU A O 1
ATOM 927 N N . TRP A 1 112 ? 3.637 -4.297 -11.959 1.00 98.12 112 TRP A N 1
ATOM 928 C CA . TRP A 1 112 ? 4.853 -3.505 -11.805 1.00 98.12 112 TRP A CA 1
ATOM 929 C C . TRP A 1 112 ? 6.089 -4.374 -11.607 1.00 98.12 112 TRP A C 1
ATOM 931 O O . TRP A 1 112 ? 7.126 -4.109 -12.212 1.00 98.12 112 TRP A O 1
ATOM 941 N N . LEU A 1 113 ? 5.972 -5.461 -10.845 1.00 98.19 113 LEU A N 1
ATOM 942 C CA . LEU A 1 113 ? 7.030 -6.451 -10.675 1.00 98.19 113 LEU A CA 1
ATOM 943 C C . LEU A 1 113 ? 7.412 -7.094 -12.017 1.00 98.19 113 LEU A C 1
ATOM 945 O O . LEU A 1 113 ? 8.588 -7.105 -12.388 1.00 98.19 113 LEU A O 1
ATOM 949 N N . VAL A 1 114 ? 6.421 -7.572 -12.777 1.00 98.31 114 VAL A N 1
ATOM 950 C CA . VAL A 1 114 ? 6.637 -8.210 -14.088 1.00 98.31 114 VAL A CA 1
ATOM 951 C C . VAL A 1 114 ? 7.244 -7.229 -15.090 1.00 98.31 114 VAL A C 1
ATOM 953 O O . VAL A 1 114 ? 8.218 -7.554 -15.768 1.00 98.31 114 VAL A O 1
ATOM 956 N N . THR A 1 115 ? 6.719 -6.007 -15.172 1.00 98.19 115 THR A N 1
ATOM 957 C CA . THR A 1 115 ? 7.237 -4.991 -16.102 1.00 98.19 115 THR A CA 1
ATOM 958 C C . THR A 1 115 ? 8.627 -4.488 -15.705 1.00 98.19 115 THR A C 1
ATOM 960 O O . THR A 1 115 ? 9.435 -4.198 -16.586 1.00 98.19 115 THR A O 1
ATOM 963 N N . SER A 1 116 ? 8.965 -4.468 -14.411 1.00 98.12 116 SER A N 1
ATOM 964 C CA . SER A 1 116 ? 10.324 -4.168 -13.930 1.00 98.12 116 SER A CA 1
ATOM 965 C C . SER A 1 116 ? 11.329 -5.251 -14.325 1.00 98.12 116 SER A C 1
ATOM 967 O O . SER A 1 116 ? 12.438 -4.935 -14.760 1.00 98.12 116 SER A O 1
ATOM 969 N N . LEU A 1 117 ? 10.940 -6.528 -14.235 1.00 98.00 117 LEU A N 1
ATOM 970 C CA . LEU A 1 117 ? 11.742 -7.644 -14.747 1.00 98.00 117 LEU A CA 1
ATOM 971 C C . LEU A 1 117 ? 11.915 -7.551 -16.263 1.00 98.00 117 LEU A C 1
ATOM 973 O O . LEU A 1 117 ? 13.014 -7.762 -16.773 1.00 98.00 117 LEU A O 1
ATOM 977 N N . PHE A 1 118 ? 10.857 -7.184 -16.987 1.00 96.69 118 PHE A N 1
ATOM 978 C CA . PHE A 1 118 ? 10.934 -7.025 -18.432 1.00 96.69 118 PHE A CA 1
ATOM 979 C C . PHE A 1 118 ? 11.902 -5.902 -18.818 1.00 96.69 118 PHE A C 1
ATOM 981 O O . PHE A 1 118 ? 12.809 -6.130 -19.616 1.00 96.69 118 PHE A O 1
ATOM 988 N N . MET A 1 119 ? 11.815 -4.734 -18.176 1.00 97.31 119 MET A N 1
ATOM 989 C CA . MET A 1 119 ? 12.783 -3.649 -18.366 1.00 97.31 119 MET A CA 1
ATOM 990 C C . MET A 1 119 ? 14.225 -4.109 -18.095 1.00 97.31 119 MET A C 1
ATOM 992 O O . MET A 1 119 ? 15.123 -3.806 -18.885 1.00 97.31 119 MET A O 1
ATOM 996 N N . LEU A 1 120 ? 14.450 -4.885 -17.029 1.00 97.50 120 LEU A N 1
ATOM 997 C CA . LEU A 1 120 ? 15.764 -5.447 -16.710 1.00 97.50 120 LEU A CA 1
ATOM 998 C C . LEU A 1 120 ? 16.291 -6.351 -17.835 1.00 97.50 120 LEU A C 1
ATOM 1000 O O . LEU A 1 120 ? 17.441 -6.209 -18.251 1.00 97.50 120 LEU A O 1
ATOM 1004 N N . VAL A 1 121 ? 15.450 -7.239 -18.372 1.00 96.81 121 VAL A N 1
ATOM 1005 C CA . VAL A 1 121 ? 15.796 -8.089 -19.524 1.00 96.81 121 VAL A CA 1
ATOM 1006 C C . VAL A 1 121 ? 16.131 -7.236 -20.750 1.00 96.81 121 VAL A C 1
ATOM 1008 O O . VAL A 1 121 ? 17.165 -7.455 -21.381 1.00 96.81 121 VAL A O 1
ATOM 1011 N N . GLY A 1 122 ? 15.320 -6.218 -21.054 1.00 93.69 122 GLY A N 1
ATOM 1012 C CA . GLY A 1 122 ? 15.568 -5.293 -22.163 1.00 93.69 122 GLY A CA 1
ATOM 1013 C C . GLY A 1 122 ? 16.911 -4.560 -22.048 1.00 93.69 122 GLY A C 1
ATOM 1014 O O . GLY A 1 122 ? 17.611 -4.383 -23.050 1.00 93.69 122 GLY A O 1
ATOM 1015 N N . LEU A 1 123 ? 17.314 -4.199 -20.825 1.00 93.81 123 LEU A N 1
ATOM 1016 C CA . LEU A 1 123 ? 18.620 -3.603 -20.535 1.00 93.81 123 LEU A CA 1
ATOM 1017 C C . LEU A 1 123 ? 19.772 -4.582 -20.805 1.00 93.81 123 LEU A C 1
ATOM 1019 O O . LEU A 1 123 ? 20.739 -4.202 -21.468 1.00 93.81 123 LEU A O 1
ATOM 1023 N N . TYR A 1 124 ? 19.680 -5.833 -20.339 1.00 94.56 124 TYR A N 1
ATOM 1024 C CA . TYR A 1 124 ? 20.718 -6.852 -20.568 1.00 94.56 124 TYR A CA 1
ATOM 1025 C C . TYR A 1 124 ? 20.853 -7.245 -22.040 1.00 94.56 124 TYR A C 1
ATOM 1027 O O . TYR A 1 124 ? 21.970 -7.411 -22.531 1.00 94.56 124 TYR A O 1
ATOM 1035 N N . LEU A 1 125 ? 19.732 -7.330 -22.757 1.00 93.19 125 LEU A N 1
ATOM 1036 C CA . LEU A 1 125 ? 19.703 -7.604 -24.194 1.00 93.19 125 LEU A CA 1
ATOM 1037 C C . LEU A 1 125 ? 20.093 -6.388 -25.048 1.00 93.19 125 LEU A C 1
ATOM 1039 O O . LEU A 1 125 ? 20.240 -6.521 -26.261 1.00 93.19 125 LEU A O 1
ATOM 1043 N N . LYS A 1 126 ? 20.283 -5.209 -24.434 1.00 90.50 126 LYS A N 1
ATOM 1044 C CA . LYS A 1 126 ? 20.619 -3.946 -25.111 1.00 90.50 126 LYS A CA 1
ATOM 1045 C C . LYS A 1 126 ? 19.650 -3.629 -26.258 1.00 90.50 126 LYS A C 1
ATOM 1047 O O . LYS A 1 126 ? 20.077 -3.233 -27.342 1.00 90.50 126 LYS A O 1
ATOM 1052 N N . VAL A 1 127 ? 18.352 -3.818 -26.020 1.00 89.56 127 VAL A N 1
ATOM 1053 C CA . VAL A 1 127 ? 17.302 -3.628 -27.033 1.00 89.56 127 VAL A CA 1
ATOM 1054 C C . VAL A 1 127 ? 17.245 -2.164 -27.482 1.00 89.56 127 VAL A C 1
ATOM 1056 O O . VAL A 1 127 ? 17.342 -1.251 -26.660 1.00 89.56 127 VAL A O 1
ATOM 1059 N N . LYS A 1 128 ? 17.079 -1.933 -28.790 1.00 89.69 128 LYS A N 1
ATOM 1060 C CA . LYS A 1 128 ? 17.115 -0.602 -29.416 1.00 89.69 128 LYS A CA 1
ATOM 1061 C C . LYS A 1 128 ? 15.931 -0.354 -30.347 1.00 89.69 128 LYS A C 1
ATOM 1063 O O . LYS A 1 128 ? 15.264 -1.297 -30.755 1.00 89.69 128 LYS A O 1
ATOM 1068 N N . ARG A 1 129 ? 15.733 0.902 -30.759 1.00 90.31 129 ARG A N 1
ATOM 1069 C CA . ARG A 1 129 ? 14.698 1.317 -31.725 1.00 90.31 129 ARG A CA 1
ATOM 1070 C C . ARG A 1 129 ? 13.300 0.928 -31.246 1.00 90.31 129 ARG A C 1
ATOM 1072 O O . ARG A 1 129 ? 13.028 0.970 -30.053 1.00 90.31 129 ARG A O 1
ATOM 1079 N N . LEU A 1 130 ? 12.407 0.555 -32.161 1.00 89.88 130 LEU A N 1
ATOM 1080 C CA . LEU A 1 130 ? 11.010 0.255 -31.861 1.00 89.88 130 LEU A CA 1
ATOM 1081 C C . LEU A 1 130 ? 10.845 -0.873 -30.830 1.00 89.88 130 LEU A C 1
ATOM 1083 O O . LEU A 1 130 ? 9.939 -0.813 -30.005 1.00 89.88 130 LEU A O 1
ATOM 1087 N N . THR A 1 131 ? 11.740 -1.867 -30.814 1.00 90.56 131 THR A N 1
ATOM 1088 C CA . THR A 1 131 ? 11.667 -2.955 -29.831 1.00 90.56 131 THR A CA 1
ATOM 1089 C C . THR A 1 131 ? 11.955 -2.480 -28.412 1.00 90.56 131 THR A C 1
ATOM 1091 O O . THR A 1 131 ? 11.454 -3.101 -27.482 1.00 90.56 131 THR A O 1
ATOM 1094 N N . SER A 1 132 ? 12.679 -1.371 -28.202 1.00 92.38 132 SER A N 1
ATOM 1095 C CA . SER A 1 132 ? 12.919 -0.840 -26.851 1.00 92.38 132 SER A CA 1
ATOM 1096 C C . SER A 1 132 ? 11.615 -0.380 -26.187 1.00 92.38 132 SER A C 1
ATOM 1098 O O . SER A 1 132 ? 11.433 -0.580 -24.985 1.00 92.38 132 SER A O 1
ATOM 1100 N N . ILE A 1 133 ? 10.664 0.137 -26.974 1.00 92.50 133 ILE A N 1
ATOM 1101 C CA . ILE A 1 133 ? 9.346 0.576 -26.496 1.00 92.50 133 ILE A CA 1
ATOM 1102 C C . ILE A 1 133 ? 8.624 -0.576 -25.796 1.00 92.50 133 ILE A C 1
ATOM 1104 O O . ILE A 1 133 ? 8.057 -0.369 -24.726 1.00 92.50 133 ILE A O 1
ATOM 1108 N N . CYS A 1 134 ? 8.711 -1.796 -26.333 1.00 94.81 134 CYS A N 1
ATOM 1109 C CA . CYS A 1 134 ? 8.091 -2.971 -25.725 1.00 94.81 134 CYS A CA 1
ATOM 1110 C C . CYS A 1 134 ? 8.612 -3.244 -24.306 1.00 94.81 134 CYS A C 1
ATOM 1112 O O . CYS A 1 134 ? 7.840 -3.697 -23.472 1.00 94.81 134 CYS A O 1
ATOM 1114 N N . PHE A 1 135 ? 9.877 -2.936 -24.004 1.00 95.31 135 PHE A N 1
ATOM 1115 C CA . PHE A 1 135 ? 10.474 -3.191 -22.688 1.00 95.31 135 PHE A CA 1
ATOM 1116 C C . PHE A 1 135 ? 10.305 -2.023 -21.705 1.00 95.31 135 PHE A C 1
ATOM 1118 O O . PHE A 1 135 ? 10.105 -2.258 -20.516 1.00 95.31 135 PHE A O 1
ATOM 1125 N N . TYR A 1 136 ? 10.360 -0.772 -22.177 1.00 95.50 136 TYR A N 1
ATOM 1126 C CA . TYR A 1 136 ? 10.279 0.407 -21.303 1.00 95.50 136 TYR A CA 1
ATOM 1127 C C . TYR A 1 136 ? 8.852 0.930 -21.100 1.00 95.50 136 TYR A C 1
ATOM 1129 O O . TYR A 1 136 ? 8.510 1.347 -19.993 1.00 95.50 136 TYR A O 1
ATOM 1137 N N . ALA A 1 137 ? 8.005 0.928 -22.135 1.00 96.62 137 ALA A N 1
ATOM 1138 C CA . ALA A 1 137 ? 6.678 1.540 -22.051 1.00 96.62 137 ALA A CA 1
ATOM 1139 C C . ALA A 1 137 ? 5.752 0.849 -21.032 1.00 96.62 137 ALA A C 1
ATOM 1141 O O . ALA A 1 137 ? 5.128 1.570 -20.252 1.00 96.62 137 ALA A O 1
ATOM 1142 N N . PRO A 1 138 ? 5.694 -0.498 -20.935 1.00 98.00 138 PRO A N 1
ATOM 1143 C CA . PRO A 1 138 ? 4.888 -1.154 -19.905 1.00 98.00 138 PRO A CA 1
ATOM 1144 C C . PRO A 1 138 ? 5.317 -0.777 -18.483 1.00 98.00 138 PRO A C 1
ATOM 1146 O O . PRO A 1 138 ? 4.466 -0.512 -17.637 1.00 98.00 138 PRO A O 1
ATOM 1149 N N . PHE A 1 139 ? 6.629 -0.686 -18.233 1.00 98.06 139 PHE A N 1
ATOM 1150 C CA . PHE A 1 139 ? 7.158 -0.246 -16.942 1.00 98.06 139 PHE A CA 1
ATOM 1151 C C . PHE A 1 139 ? 6.753 1.199 -16.630 1.00 98.06 139 PHE A C 1
ATOM 1153 O O . PHE A 1 139 ? 6.318 1.489 -15.516 1.00 98.06 139 PHE A O 1
ATOM 1160 N N . LEU A 1 140 ? 6.869 2.106 -17.606 1.00 98.06 140 LEU A N 1
ATOM 1161 C CA . LEU A 1 140 ? 6.489 3.510 -17.440 1.00 98.06 140 LEU A CA 1
ATOM 1162 C C . LEU A 1 140 ? 4.994 3.655 -17.143 1.00 98.06 140 LEU A C 1
ATOM 1164 O O . LEU A 1 140 ? 4.638 4.330 -16.180 1.00 98.06 140 LEU A O 1
ATOM 1168 N N . LEU A 1 141 ? 4.131 2.983 -17.909 1.00 98.12 141 LEU A N 1
ATOM 1169 C CA . LEU A 1 141 ? 2.685 2.992 -17.674 1.00 98.12 141 LEU A CA 1
ATOM 1170 C C . LEU A 1 141 ? 2.348 2.458 -16.278 1.00 98.12 141 LEU A C 1
ATOM 1172 O O . LEU A 1 141 ? 1.656 3.132 -15.520 1.00 98.12 141 LEU A O 1
ATOM 1176 N N . SER A 1 142 ? 2.908 1.305 -15.900 1.00 97.94 142 SER A N 1
ATOM 1177 C CA . SER A 1 142 ? 2.684 0.715 -14.577 1.00 97.94 142 SER A CA 1
ATOM 1178 C C . SER A 1 142 ? 3.165 1.628 -13.445 1.00 97.94 142 SER A C 1
ATOM 1180 O O . SER A 1 142 ? 2.480 1.778 -12.435 1.00 97.94 142 SER A O 1
ATOM 1182 N N . THR A 1 143 ? 4.328 2.263 -13.611 1.00 97.81 143 THR A N 1
ATOM 1183 C CA . THR A 1 143 ? 4.898 3.175 -12.610 1.00 97.81 143 THR A CA 1
ATOM 1184 C C . THR A 1 143 ? 4.042 4.433 -12.461 1.00 97.81 143 THR A C 1
ATOM 1186 O O . THR A 1 143 ? 3.777 4.858 -11.340 1.00 97.81 143 THR A O 1
ATOM 1189 N N . ALA A 1 144 ? 3.560 5.008 -13.568 1.00 98.00 144 ALA A N 1
ATOM 1190 C CA . ALA A 1 144 ? 2.664 6.161 -13.540 1.00 98.00 144 ALA A CA 1
ATOM 1191 C C . ALA A 1 144 ? 1.339 5.835 -12.833 1.00 98.00 144 ALA A C 1
ATOM 1193 O O . ALA A 1 144 ? 0.897 6.603 -11.979 1.00 98.00 144 ALA A O 1
ATOM 1194 N N . THR A 1 145 ? 0.737 4.677 -13.130 1.00 97.12 145 THR A N 1
ATOM 1195 C CA . THR A 1 145 ? -0.478 4.209 -12.448 1.00 97.12 145 THR A CA 1
ATOM 1196 C C . THR A 1 145 ? -0.262 4.069 -10.943 1.00 97.12 145 THR A C 1
ATOM 1198 O O . THR A 1 145 ? -1.097 4.538 -10.176 1.00 97.12 145 THR A O 1
ATOM 1201 N N . ILE A 1 146 ? 0.862 3.490 -10.507 1.00 96.56 146 ILE A N 1
ATOM 1202 C CA . ILE A 1 146 ? 1.180 3.350 -9.078 1.00 96.56 146 ILE A CA 1
ATOM 1203 C C . ILE A 1 146 ? 1.366 4.706 -8.405 1.00 96.56 146 ILE A C 1
ATOM 1205 O O . ILE A 1 146 ? 0.772 4.939 -7.361 1.00 96.56 146 ILE A O 1
ATOM 1209 N N . ILE A 1 147 ? 2.132 5.618 -9.010 1.00 96.62 147 ILE A N 1
ATOM 1210 C CA . ILE A 1 147 ? 2.356 6.960 -8.452 1.00 96.62 147 ILE A CA 1
ATOM 1211 C C . ILE A 1 147 ? 1.023 7.684 -8.227 1.00 96.62 147 ILE A C 1
ATOM 1213 O O . ILE A 1 147 ? 0.848 8.323 -7.189 1.00 96.62 147 ILE A O 1
ATOM 1217 N N . LEU A 1 148 ? 0.086 7.580 -9.177 1.00 96.38 148 LEU A N 1
ATOM 1218 C CA . LEU A 1 148 ? -1.250 8.166 -9.051 1.00 96.38 148 LEU A CA 1
ATOM 1219 C C . LEU A 1 148 ? -2.084 7.464 -7.977 1.00 96.38 148 LEU A C 1
ATOM 1221 O O . LEU A 1 148 ? -2.721 8.138 -7.168 1.00 96.38 148 LEU A O 1
ATOM 1225 N N . LEU A 1 149 ? -2.067 6.131 -7.946 1.00 95.62 149 LEU A N 1
ATOM 1226 C CA . LEU A 1 149 ? -2.793 5.347 -6.949 1.00 95.62 149 LEU A CA 1
ATOM 1227 C C . LEU A 1 149 ? -2.327 5.685 -5.525 1.00 95.62 149 LEU A C 1
ATOM 1229 O O . LEU A 1 149 ? -3.172 5.914 -4.661 1.00 95.62 149 LEU A O 1
ATOM 1233 N N . ASP A 1 150 ? -1.014 5.821 -5.319 1.00 94.94 150 ASP A N 1
ATOM 1234 C CA . ASP A 1 150 ? -0.399 6.216 -4.047 1.00 94.94 150 ASP A CA 1
ATOM 1235 C C . ASP A 1 150 ? -0.895 7.591 -3.593 1.00 94.94 150 ASP A C 1
ATOM 1237 O O . ASP A 1 150 ? -1.250 7.760 -2.428 1.00 94.94 150 ASP A O 1
ATOM 1241 N N . VAL A 1 151 ? -0.998 8.568 -4.502 1.00 94.75 151 VAL A N 1
ATOM 1242 C CA . VAL A 1 151 ? -1.544 9.899 -4.181 1.00 94.75 151 VAL A CA 1
ATOM 1243 C C . VAL A 1 151 ? -3.011 9.801 -3.768 1.00 94.75 151 VAL A C 1
ATOM 1245 O O . VAL A 1 151 ? -3.392 10.351 -2.735 1.00 94.75 151 VAL A O 1
ATOM 1248 N N . VAL A 1 152 ? -3.840 9.086 -4.535 1.00 95.50 152 VAL A N 1
ATOM 1249 C CA . VAL A 1 152 ? -5.276 8.953 -4.237 1.00 95.50 152 VAL A CA 1
ATOM 1250 C C . VAL A 1 152 ? -5.488 8.247 -2.893 1.00 95.50 152 VAL A C 1
ATOM 1252 O O . VAL A 1 152 ? -6.275 8.718 -2.070 1.00 95.50 152 VAL A O 1
ATOM 1255 N N . ALA A 1 153 ? -4.761 7.156 -2.636 1.00 94.00 153 ALA A N 1
ATOM 1256 C CA . ALA A 1 153 ? -4.810 6.447 -1.362 1.00 94.00 153 ALA A CA 1
ATOM 1257 C C . ALA A 1 153 ? -4.349 7.343 -0.200 1.00 94.00 153 ALA A C 1
ATOM 1259 O O . ALA A 1 153 ? -5.036 7.429 0.819 1.00 94.00 153 ALA A O 1
ATOM 1260 N N . SER A 1 154 ? -3.244 8.076 -0.374 1.00 92.94 154 SER A N 1
ATOM 1261 C CA . SER A 1 154 ? -2.722 9.021 0.626 1.00 92.94 154 SER A CA 1
ATOM 1262 C C . SER A 1 154 ? -3.734 10.104 0.983 1.00 92.94 154 SER A C 1
ATOM 1264 O O . SER A 1 154 ? -3.883 10.438 2.153 1.00 92.94 154 SER A O 1
ATOM 1266 N N . VAL A 1 155 ? -4.453 10.649 -0.003 1.00 94.19 155 VAL A N 1
ATOM 1267 C CA . VAL A 1 155 ? -5.494 11.654 0.244 1.00 94.19 155 VAL A CA 1
ATOM 1268 C C . VAL A 1 155 ? -6.646 11.046 1.040 1.00 94.19 155 VAL A C 1
ATOM 1270 O O . VAL A 1 155 ? -7.047 11.621 2.048 1.00 94.19 155 VAL A O 1
ATOM 1273 N N . HIS A 1 156 ? -7.155 9.873 0.653 1.00 93.88 156 HIS A N 1
ATOM 1274 C CA . HIS A 1 156 ? -8.253 9.234 1.383 1.00 93.88 156 HIS A CA 1
ATOM 1275 C C . HIS A 1 156 ? -7.885 8.891 2.831 1.00 93.88 156 HIS A C 1
ATOM 1277 O O . HIS A 1 156 ? -8.614 9.273 3.744 1.00 93.88 156 HIS A O 1
ATOM 1283 N N . TYR A 1 157 ? -6.750 8.228 3.063 1.00 93.75 157 TYR A N 1
ATOM 1284 C CA . TYR A 1 157 ? -6.316 7.892 4.422 1.00 93.75 157 TYR A CA 1
ATOM 1285 C C . TYR A 1 157 ? -5.832 9.122 5.204 1.00 93.75 157 TYR A C 1
ATOM 1287 O O . TYR A 1 157 ? -5.974 9.171 6.422 1.00 93.75 157 TYR A O 1
ATOM 1295 N N . GLY A 1 158 ? -5.319 10.150 4.524 1.00 93.75 158 GLY A N 1
ATOM 1296 C CA . GLY A 1 158 ? -4.991 11.442 5.124 1.00 93.75 158 GLY A CA 1
ATOM 1297 C C . GLY A 1 158 ? -6.226 12.183 5.639 1.00 93.75 158 GLY A C 1
ATOM 1298 O O . GLY A 1 158 ? -6.193 12.746 6.731 1.00 93.75 158 GLY A O 1
ATOM 1299 N N . LEU A 1 159 ? -7.343 12.131 4.908 1.00 95.06 159 LEU A N 1
ATOM 1300 C CA . LEU A 1 159 ? -8.617 12.689 5.366 1.00 95.06 159 LEU A CA 1
ATOM 1301 C C . LEU A 1 159 ? -9.162 11.953 6.596 1.00 95.06 159 LEU A C 1
ATOM 1303 O O . LEU A 1 159 ? -9.710 12.601 7.486 1.00 95.06 159 LEU A O 1
ATOM 1307 N N . ASP A 1 160 ? -8.958 10.638 6.708 1.00 95.06 160 ASP A N 1
ATOM 1308 C CA . ASP A 1 160 ? -9.362 9.884 7.902 1.00 95.06 160 ASP A CA 1
ATOM 1309 C C . ASP A 1 160 ? -8.667 10.393 9.181 1.00 95.06 160 ASP A C 1
ATOM 1311 O O . ASP A 1 160 ? -9.284 10.421 10.247 1.00 95.06 160 ASP A O 1
ATOM 1315 N N . ILE A 1 161 ? -7.407 10.847 9.084 1.00 94.19 161 ILE A N 1
ATOM 1316 C CA . ILE A 1 161 ? -6.658 11.434 10.214 1.00 94.19 161 ILE A CA 1
ATOM 1317 C C . ILE A 1 161 ? -7.397 12.660 10.771 1.00 94.19 161 ILE A C 1
ATOM 1319 O O . ILE A 1 161 ? -7.400 12.888 11.979 1.00 94.19 161 ILE A O 1
ATOM 1323 N N . HIS A 1 162 ? -8.061 13.435 9.911 1.00 93.31 162 HIS A N 1
ATOM 1324 C CA . HIS A 1 162 ? -8.849 14.595 10.327 1.00 93.31 162 HIS A CA 1
ATOM 1325 C C . HIS A 1 162 ? -10.202 14.231 10.947 1.00 93.31 162 HIS A C 1
ATOM 1327 O O . HIS A 1 162 ? -10.791 15.065 11.627 1.00 93.31 162 HIS A O 1
ATOM 1333 N N . LEU A 1 163 ? -10.707 13.017 10.725 1.00 93.44 163 LEU A N 1
ATOM 1334 C CA . LEU A 1 163 ? -12.003 12.570 11.248 1.00 93.44 163 LEU A CA 1
ATOM 1335 C C . LEU A 1 163 ? -11.888 11.879 12.611 1.00 93.44 163 LEU A C 1
ATOM 1337 O O . LEU A 1 163 ? -12.880 11.764 13.335 1.00 93.44 163 LEU A O 1
ATOM 1341 N N . VAL A 1 164 ? -10.689 11.415 12.962 1.00 94.62 164 VAL A N 1
ATOM 1342 C CA . VAL A 1 164 ? -10.421 10.646 14.176 1.00 94.62 164 VAL A CA 1
ATOM 1343 C C . VAL A 1 164 ? -9.542 11.458 15.121 1.00 94.62 164 VAL A C 1
ATOM 1345 O O . VAL A 1 164 ? -8.429 11.839 14.770 1.00 94.62 164 VAL A O 1
ATOM 1348 N N . HIS A 1 165 ? -10.019 11.705 16.343 1.00 93.25 165 HIS A N 1
ATOM 1349 C CA . HIS A 1 165 ? -9.278 12.477 17.356 1.00 93.25 165 HIS A CA 1
ATOM 1350 C C . HIS A 1 165 ? -9.229 11.802 18.730 1.00 93.25 165 HIS A C 1
ATOM 1352 O O . HIS A 1 165 ? -8.303 12.034 19.503 1.00 93.25 165 HIS A O 1
ATOM 1358 N N . ASP A 1 166 ? -10.230 10.981 19.037 1.00 95.06 166 ASP A N 1
ATOM 1359 C CA . ASP A 1 166 ? -10.393 10.272 20.301 1.00 95.06 166 ASP A CA 1
ATOM 1360 C C . ASP A 1 166 ? -11.158 8.949 20.100 1.00 95.06 166 ASP A C 1
ATOM 1362 O O . ASP A 1 166 ? -11.549 8.609 18.980 1.00 95.06 166 ASP A O 1
ATOM 1366 N N . TYR A 1 167 ? -11.382 8.175 21.168 1.00 95.31 167 TYR A N 1
ATOM 1367 C CA . TYR A 1 167 ? -12.081 6.889 21.052 1.00 95.31 167 TYR A CA 1
ATOM 1368 C C . TYR A 1 167 ? -13.535 7.049 20.601 1.00 95.31 167 TYR A C 1
ATOM 1370 O O . TYR A 1 167 ? -14.035 6.222 19.847 1.00 95.31 167 TYR A O 1
ATOM 1378 N N . THR A 1 168 ? -14.225 8.106 21.027 1.00 96.06 168 THR A N 1
ATOM 1379 C CA . THR A 1 168 ? -15.636 8.328 20.672 1.00 96.06 168 THR A CA 1
ATOM 1380 C C . THR A 1 168 ? -15.797 8.659 19.187 1.00 96.06 168 THR A C 1
ATOM 1382 O O . THR A 1 168 ? -16.669 8.103 18.518 1.00 96.06 168 THR A O 1
ATOM 1385 N N . THR A 1 169 ? -14.954 9.548 18.664 1.00 96.56 169 THR A N 1
ATOM 1386 C CA . THR A 1 169 ? -14.906 9.928 17.244 1.00 96.56 169 THR A CA 1
ATOM 1387 C C . THR A 1 169 ? -14.442 8.769 16.375 1.00 96.56 169 THR A C 1
ATOM 1389 O O . THR A 1 169 ? -15.057 8.518 15.345 1.00 96.56 169 THR A O 1
ATOM 1392 N N . TRP A 1 170 ? -13.457 7.989 16.825 1.00 96.50 170 TRP A N 1
ATOM 1393 C CA . TRP A 1 170 ? -13.036 6.756 16.162 1.00 96.50 170 TRP A CA 1
ATOM 1394 C C . TRP A 1 170 ? -14.146 5.704 16.083 1.00 96.50 170 TRP A C 1
ATOM 1396 O O . TRP A 1 170 ? -14.443 5.198 15.005 1.00 96.50 170 TRP A O 1
ATOM 1406 N N . LEU A 1 171 ? -14.818 5.407 17.198 1.00 96.75 171 LEU A N 1
ATOM 1407 C CA . LEU A 1 171 ? -15.927 4.449 17.214 1.00 96.75 171 LEU A CA 1
ATOM 1408 C C . LEU A 1 171 ? -17.084 4.913 16.321 1.00 96.75 171 LEU A C 1
ATOM 1410 O O . LEU A 1 171 ? -17.691 4.105 15.620 1.00 96.75 171 LEU A O 1
ATOM 1414 N N . LYS A 1 172 ? -17.364 6.222 16.300 1.00 96.81 172 LYS A N 1
ATOM 1415 C CA . LYS A 1 172 ? -18.326 6.812 15.363 1.00 96.81 172 LYS A CA 1
ATOM 1416 C C . LYS A 1 172 ? -17.864 6.647 13.910 1.00 96.81 172 LYS A C 1
ATOM 1418 O O . LYS A 1 172 ? -18.676 6.299 13.062 1.00 96.81 172 LYS A O 1
ATOM 1423 N N . PHE A 1 173 ? -16.581 6.871 13.635 1.00 95.69 173 PHE A N 1
ATOM 1424 C CA . PHE A 1 173 ? -15.973 6.754 12.309 1.00 95.69 173 PHE A CA 1
ATOM 1425 C C . PHE A 1 173 ? -16.045 5.327 11.746 1.00 95.69 173 PHE A C 1
ATOM 1427 O O . PHE A 1 173 ? -16.343 5.155 10.569 1.00 95.69 173 PHE A O 1
ATOM 1434 N N . ILE A 1 174 ? -15.842 4.299 12.575 1.00 95.50 174 ILE A N 1
ATOM 1435 C CA . ILE A 1 174 ? -15.971 2.894 12.143 1.00 95.50 174 ILE A CA 1
ATOM 1436 C C . ILE A 1 174 ? -17.430 2.400 12.117 1.00 95.50 174 ILE A C 1
ATOM 1438 O O . ILE A 1 174 ? -17.682 1.285 11.667 1.00 95.50 174 ILE A O 1
ATOM 1442 N N . GLY A 1 175 ? -18.387 3.213 12.582 1.00 96.00 175 GLY A N 1
ATOM 1443 C CA . GLY A 1 175 ? -19.824 2.932 12.511 1.00 96.00 175 GLY A CA 1
ATOM 1444 C C . GLY A 1 175 ? -20.428 2.208 13.720 1.00 96.00 175 GLY A C 1
ATOM 1445 O O . GLY A 1 175 ? -21.482 1.596 13.582 1.00 96.00 175 GLY A O 1
ATOM 1446 N N . VAL A 1 176 ? -19.799 2.250 14.900 1.00 97.00 176 VAL A N 1
ATOM 1447 C CA . VAL A 1 176 ? -20.364 1.643 16.121 1.00 97.00 176 VAL A CA 1
ATOM 1448 C C . VAL A 1 176 ? -21.607 2.406 16.577 1.00 97.00 176 VAL A C 1
ATOM 1450 O O . VAL A 1 176 ? -21.528 3.590 16.894 1.00 97.00 176 VAL A O 1
ATOM 1453 N N . GLU A 1 177 ? -22.747 1.724 16.705 1.00 96.81 177 GLU A N 1
ATOM 1454 C CA . GLU A 1 177 ? -24.031 2.365 17.041 1.00 96.81 177 GLU A CA 1
ATOM 1455 C C . GLU A 1 177 ? -24.039 2.990 18.445 1.00 96.81 177 GLU A C 1
ATOM 1457 O O . GLU A 1 177 ? -24.548 4.089 18.666 1.00 96.81 177 GLU A O 1
ATOM 1462 N N . ASN A 1 178 ? -23.445 2.298 19.420 1.00 97.19 178 ASN A N 1
ATOM 1463 C CA . ASN A 1 178 ? -23.425 2.701 20.826 1.00 97.19 178 ASN A CA 1
ATOM 1464 C C . ASN A 1 178 ? -22.132 3.432 21.234 1.00 97.19 178 ASN A C 1
ATOM 1466 O O . ASN A 1 178 ? -21.756 3.408 22.407 1.00 97.19 178 ASN A O 1
ATOM 1470 N N . TYR A 1 179 ? -21.473 4.114 20.291 1.00 96.81 179 TYR A N 1
ATOM 1471 C CA . TYR A 1 179 ? -20.175 4.772 20.486 1.00 96.81 179 TYR A CA 1
ATOM 1472 C C . TYR A 1 179 ? -20.120 5.716 21.707 1.00 96.81 179 TYR A C 1
ATOM 1474 O O . TYR A 1 179 ? -19.112 5.763 22.410 1.00 96.81 179 TYR A O 1
ATOM 1482 N N . LYS A 1 180 ? -21.219 6.417 22.036 1.00 97.19 18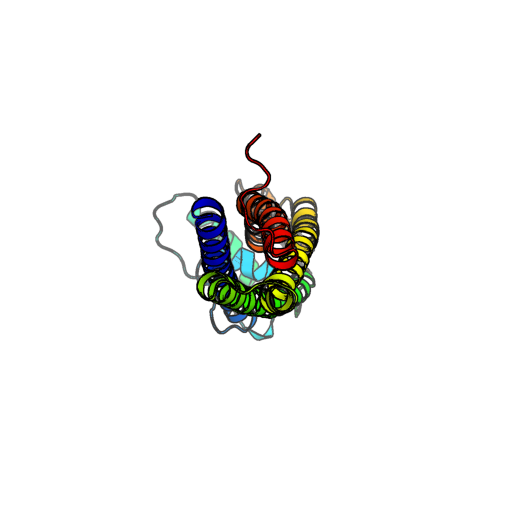0 LYS A N 1
ATOM 1483 C CA . LYS A 1 180 ? -21.291 7.352 23.182 1.00 97.19 180 LYS A CA 1
ATOM 1484 C C . LYS A 1 180 ? -21.050 6.689 24.548 1.00 97.19 180 LYS A C 1
ATOM 1486 O O . LYS A 1 180 ? -20.590 7.365 25.472 1.00 97.19 180 LYS A O 1
ATOM 1491 N N . LYS A 1 181 ? -21.318 5.380 24.682 1.00 96.69 181 LYS A N 1
ATOM 1492 C CA . LYS A 1 181 ? -21.102 4.610 25.926 1.00 96.69 181 LYS A CA 1
ATOM 1493 C C . LYS A 1 181 ? -19.630 4.614 26.359 1.00 96.69 181 LYS A C 1
ATOM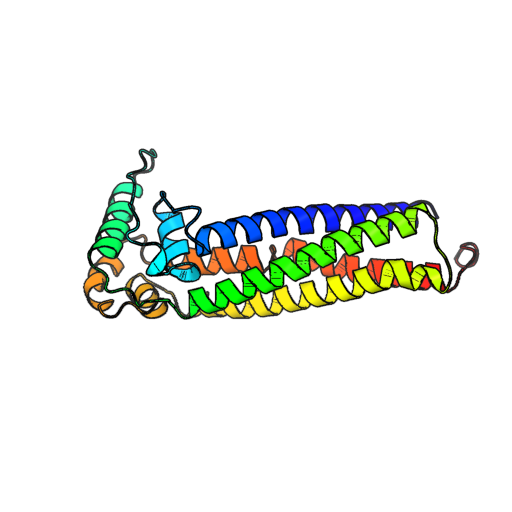 1495 O O . LYS A 1 181 ? -19.339 4.499 27.543 1.00 96.69 181 LYS A O 1
ATOM 1500 N N . PHE A 1 182 ? -18.717 4.784 25.407 1.00 95.44 182 PHE A N 1
ATOM 1501 C CA . PHE A 1 182 ? -17.272 4.695 25.612 1.00 95.44 182 PHE A CA 1
ATOM 1502 C C . PHE A 1 182 ? -16.595 6.057 25.814 1.00 95.44 182 PHE A C 1
ATOM 1504 O O . PHE A 1 182 ? -15.372 6.143 25.872 1.00 95.44 182 PHE A O 1
ATOM 1511 N N . SER A 1 183 ? -17.377 7.129 25.964 1.00 95.69 183 SER A N 1
ATOM 1512 C CA . SER A 1 183 ? -16.864 8.496 26.138 1.00 95.69 183 SER A CA 1
ATOM 1513 C C . SER A 1 183 ? -15.981 8.682 27.374 1.00 95.69 183 SER A C 1
ATOM 1515 O O . SER A 1 183 ? -15.108 9.549 27.376 1.00 95.69 183 SER A O 1
ATOM 1517 N N . SER A 1 184 ? -16.136 7.848 28.406 1.00 94.94 184 SER A N 1
ATOM 1518 C CA . SER A 1 184 ? -15.253 7.856 29.577 1.00 94.94 184 SER A CA 1
ATOM 1519 C C . SER A 1 184 ? -13.793 7.548 29.223 1.00 94.94 184 SER A C 1
ATOM 1521 O O . SER A 1 184 ? -12.898 8.094 29.866 1.00 94.94 184 SER A O 1
ATOM 1523 N N . TYR A 1 185 ? -13.534 6.761 28.171 1.00 93.94 185 TYR A N 1
ATOM 1524 C CA . TYR A 1 185 ? -12.177 6.432 27.724 1.00 93.94 185 TYR A CA 1
ATOM 1525 C C . TYR A 1 185 ? -11.443 7.621 27.109 1.00 93.94 185 TYR A C 1
ATOM 1527 O O . TYR A 1 185 ? -10.216 7.621 27.080 1.00 93.94 185 TYR A O 1
ATOM 1535 N N . ASN A 1 186 ? -12.155 8.678 26.704 1.00 93.62 186 ASN A N 1
ATOM 1536 C CA . ASN A 1 186 ? -11.525 9.904 26.215 1.00 93.62 186 ASN A CA 1
ATOM 1537 C C . ASN A 1 186 ? -10.735 10.651 27.305 1.00 93.62 186 ASN A C 1
ATOM 1539 O O . ASN A 1 186 ? -9.900 11.488 26.981 1.00 93.62 186 ASN A O 1
ATOM 1543 N N . LYS A 1 187 ? -10.972 10.351 28.590 1.00 92.06 187 LYS A N 1
ATOM 1544 C CA . LYS A 1 187 ? -10.185 10.903 29.705 1.00 92.06 187 LYS A CA 1
ATOM 1545 C C . LYS A 1 187 ? -8.807 10.249 29.835 1.00 92.06 187 LYS A C 1
ATOM 1547 O O . LYS A 1 187 ? -7.952 10.775 30.540 1.00 92.06 187 LYS A O 1
ATOM 1552 N N . HIS A 1 188 ? -8.602 9.097 29.199 1.00 90.31 188 HIS A N 1
ATOM 1553 C CA . HIS A 1 188 ? -7.352 8.361 29.275 1.00 90.31 188 HIS A CA 1
ATOM 1554 C C . HIS A 1 188 ? -6.264 9.021 28.416 1.00 90.31 188 HIS A C 1
ATOM 1556 O O . HIS A 1 188 ? -6.539 9.499 27.316 1.00 90.31 188 HIS A O 1
ATOM 1562 N N . VAL A 1 189 ? -5.004 8.984 28.867 1.00 88.50 189 VAL A N 1
ATOM 1563 C CA . VAL A 1 189 ? -3.868 9.628 28.172 1.00 88.50 189 VAL A CA 1
ATOM 1564 C C . VAL A 1 189 ? -3.682 9.128 26.732 1.00 88.50 189 VAL A C 1
ATOM 1566 O O . VAL A 1 189 ? -3.246 9.868 25.851 1.00 88.50 189 VAL A O 1
ATOM 1569 N N . THR A 1 190 ? -4.068 7.878 26.465 1.00 89.38 190 THR A N 1
ATOM 1570 C CA . THR A 1 190 ? -3.954 7.259 25.136 1.00 89.38 190 THR A CA 1
ATOM 1571 C C . THR A 1 190 ? -4.999 7.744 24.138 1.00 89.38 190 THR A C 1
ATOM 1573 O O . THR A 1 190 ? -4.790 7.569 22.937 1.00 89.38 190 THR A O 1
ATOM 1576 N N . ALA A 1 191 ? -6.088 8.371 24.596 1.00 90.94 191 ALA A N 1
ATOM 1577 C CA . ALA A 1 191 ? -7.203 8.768 23.740 1.00 90.94 191 ALA A CA 1
ATOM 1578 C C . ALA A 1 191 ? -6.780 9.704 22.608 1.00 90.94 191 ALA A C 1
ATOM 1580 O O . ALA A 1 191 ? -7.300 9.590 21.508 1.00 90.94 191 ALA A O 1
ATOM 1581 N N . LYS A 1 192 ? -5.793 10.573 22.848 1.00 87.81 192 LYS A N 1
ATOM 1582 C CA . LYS A 1 192 ? -5.313 11.537 21.851 1.00 87.81 192 LYS A CA 1
ATOM 1583 C C . LYS A 1 192 ? -4.477 10.906 20.732 1.00 87.81 192 LYS A C 1
ATOM 1585 O O . LYS A 1 192 ? -4.402 11.460 19.642 1.00 87.81 192 LYS A O 1
ATOM 1590 N N . TYR A 1 193 ? -3.808 9.784 21.001 1.00 89.44 193 TYR A N 1
ATOM 1591 C CA . TYR A 1 193 ? -2.762 9.259 20.114 1.00 89.44 193 TYR A CA 1
ATOM 1592 C C . TYR A 1 193 ? -3.150 7.939 19.461 1.00 89.44 193 TYR A C 1
ATOM 1594 O O . TYR A 1 193 ? -2.959 7.760 18.263 1.00 89.44 193 TYR A O 1
ATOM 1602 N N . ILE A 1 194 ? -3.706 7.009 20.237 1.00 90.69 194 ILE A N 1
ATOM 1603 C CA . ILE A 1 194 ? -3.925 5.636 19.784 1.00 90.69 194 ILE A CA 1
ATOM 1604 C C . ILE A 1 194 ? -4.970 5.538 18.661 1.00 90.69 194 ILE A C 1
ATOM 1606 O O . ILE A 1 194 ? -4.675 4.886 17.659 1.00 90.69 194 ILE A O 1
ATOM 1610 N N . PRO A 1 195 ? -6.141 6.199 18.744 1.00 91.94 195 PRO A N 1
ATOM 1611 C CA . PRO A 1 195 ? -7.111 6.162 17.653 1.00 91.94 195 PRO A CA 1
ATOM 1612 C C . PRO A 1 195 ? -6.551 6.743 16.348 1.00 91.94 195 PRO A C 1
ATOM 1614 O O . PRO A 1 195 ? -6.695 6.129 15.292 1.00 91.94 195 PRO A O 1
ATOM 1617 N N . VAL A 1 196 ? -5.835 7.870 16.436 1.00 92.81 196 VAL A N 1
ATOM 1618 C CA . VAL A 1 196 ? -5.220 8.581 15.296 1.00 92.81 196 VAL A CA 1
ATOM 1619 C C . VAL A 1 196 ? -4.046 7.808 14.691 1.00 92.81 196 VAL A C 1
ATOM 1621 O O . VAL A 1 196 ? -3.774 7.908 13.499 1.00 92.81 196 VAL A O 1
ATOM 1624 N N . MET A 1 197 ? -3.355 6.988 15.480 1.00 92.44 197 MET A N 1
ATOM 1625 C CA . MET A 1 197 ? -2.245 6.173 14.988 1.00 92.44 197 MET A CA 1
ATOM 1626 C C . MET A 1 197 ? -2.689 5.210 13.878 1.00 92.44 197 MET A C 1
ATOM 1628 O O . MET A 1 197 ? -1.922 4.951 12.955 1.00 92.44 197 MET A O 1
ATOM 1632 N N . THR A 1 198 ? -3.924 4.700 13.932 1.00 91.25 198 THR A N 1
ATOM 1633 C CA . THR A 1 198 ? -4.427 3.747 12.930 1.00 91.25 198 THR A CA 1
ATOM 1634 C C . THR A 1 198 ? -4.515 4.338 11.511 1.00 91.25 198 THR A C 1
ATOM 1636 O O . THR A 1 198 ? -3.871 3.764 10.629 1.00 91.25 198 THR A O 1
ATOM 1639 N N . PRO A 1 199 ? -5.195 5.478 11.245 1.00 93.12 199 PRO A N 1
ATOM 1640 C CA . PRO A 1 199 ? -5.189 6.102 9.921 1.00 93.12 199 PRO A CA 1
ATOM 1641 C C . PRO A 1 199 ? -3.795 6.570 9.499 1.00 93.12 199 PRO A C 1
ATOM 1643 O O . PRO A 1 199 ? -3.453 6.458 8.326 1.00 93.12 199 PRO A O 1
ATOM 1646 N N . VAL A 1 200 ? -2.956 7.032 10.436 1.00 93.06 200 VAL A N 1
ATOM 1647 C CA . VAL A 1 200 ? -1.573 7.440 10.132 1.00 93.06 200 VAL A CA 1
ATOM 1648 C C . VAL A 1 200 ? -0.756 6.268 9.591 1.00 93.06 200 VAL A C 1
ATOM 1650 O O . VAL A 1 200 ? -0.106 6.406 8.558 1.00 93.06 200 VAL A O 1
ATOM 1653 N N . LEU A 1 201 ? -0.801 5.108 10.254 1.00 92.44 201 LEU A N 1
ATOM 1654 C CA . LEU A 1 201 ? -0.079 3.918 9.801 1.00 92.44 201 LEU A CA 1
ATOM 1655 C C . LEU A 1 201 ? -0.564 3.474 8.421 1.00 92.44 201 LEU A C 1
ATOM 1657 O O . LEU A 1 201 ? 0.257 3.220 7.544 1.00 92.44 201 LEU A O 1
ATOM 1661 N N . LEU A 1 202 ? -1.880 3.429 8.206 1.00 91.44 202 LEU A N 1
ATOM 1662 C CA . LEU A 1 202 ? -2.447 3.038 6.916 1.00 91.44 202 LEU A CA 1
ATOM 1663 C C . LEU A 1 202 ? -2.073 4.017 5.805 1.00 91.44 202 LEU A C 1
ATOM 1665 O O . LEU A 1 202 ? -1.684 3.580 4.725 1.00 91.44 202 LEU A O 1
ATOM 1669 N N . CYS A 1 203 ? -2.110 5.318 6.092 1.00 92.25 203 CYS A N 1
ATOM 1670 C CA . CYS A 1 203 ? -1.640 6.349 5.179 1.00 92.25 203 CYS A CA 1
ATOM 1671 C C . CYS A 1 203 ? -0.170 6.117 4.809 1.00 92.25 203 CYS A C 1
ATOM 1673 O O . CYS A 1 203 ? 0.147 6.056 3.631 1.00 92.25 203 CYS A O 1
ATOM 1675 N N . ILE A 1 204 ? 0.718 5.886 5.781 1.00 90.44 204 ILE A N 1
ATOM 1676 C CA . ILE A 1 204 ? 2.145 5.632 5.520 1.00 90.44 204 ILE A CA 1
ATOM 1677 C C . ILE A 1 204 ? 2.356 4.377 4.661 1.00 90.44 204 ILE A C 1
ATOM 1679 O O . ILE A 1 204 ? 3.137 4.424 3.708 1.00 90.44 204 ILE A O 1
ATOM 1683 N N . PHE A 1 205 ? 1.674 3.273 4.983 1.00 89.38 205 PHE A N 1
ATOM 1684 C CA . PHE A 1 205 ? 1.832 2.009 4.262 1.00 89.38 205 PHE A CA 1
ATOM 1685 C C . PHE A 1 205 ? 1.327 2.102 2.820 1.00 89.38 205 PHE A C 1
ATOM 1687 O O . PHE A 1 205 ? 2.067 1.743 1.906 1.00 89.38 205 PHE A O 1
ATOM 1694 N N . PHE A 1 206 ? 0.119 2.632 2.603 1.00 85.75 206 PHE A N 1
ATOM 1695 C CA . PHE A 1 206 ? -0.449 2.779 1.259 1.00 85.75 206 PHE A CA 1
ATOM 1696 C C . PHE A 1 206 ? 0.204 3.911 0.448 1.00 85.75 206 PHE A C 1
ATOM 1698 O O . PHE A 1 206 ? 0.303 3.801 -0.768 1.00 85.75 206 PHE A O 1
ATOM 1705 N N . ALA A 1 207 ? 0.738 4.952 1.094 1.00 82.69 207 ALA A N 1
ATOM 1706 C CA . ALA A 1 207 ? 1.562 5.983 0.448 1.00 82.69 207 ALA A CA 1
ATOM 1707 C C . ALA A 1 207 ? 3.001 5.520 0.149 1.00 82.69 207 ALA A C 1
ATOM 1709 O O . ALA A 1 207 ? 3.821 6.313 -0.321 1.00 82.69 207 ALA A O 1
ATOM 1710 N N . LYS A 1 208 ? 3.341 4.268 0.494 1.00 83.62 208 LYS A N 1
ATOM 1711 C CA . LYS A 1 208 ? 4.679 3.672 0.367 1.00 83.62 208 LYS A CA 1
ATOM 1712 C C . LYS A 1 208 ? 5.788 4.504 1.015 1.00 83.62 208 LYS A C 1
ATOM 1714 O O . LYS A 1 208 ? 6.920 4.437 0.557 1.00 83.62 208 LYS A O 1
ATOM 1719 N N . CYS A 1 209 ? 5.499 5.249 2.082 1.00 86.25 209 CYS A N 1
ATOM 1720 C CA . CYS A 1 209 ? 6.365 6.302 2.624 1.00 86.25 209 CYS A CA 1
ATOM 1721 C C . CYS A 1 209 ? 6.722 7.385 1.579 1.00 86.25 209 CYS A C 1
ATOM 1723 O O . CYS A 1 209 ? 7.239 7.108 0.498 1.00 86.25 209 CYS A O 1
ATOM 1725 N N . LEU A 1 210 ? 6.581 8.664 1.945 1.00 86.06 210 LEU A N 1
ATOM 1726 C CA . LEU A 1 210 ? 6.829 9.792 1.032 1.00 86.06 210 LEU A CA 1
ATOM 1727 C C . LEU A 1 210 ? 8.193 9.722 0.313 1.00 86.06 210 LEU A C 1
ATOM 1729 O O . LEU A 1 210 ? 8.303 10.055 -0.864 1.00 86.06 210 LEU A O 1
ATOM 1733 N N . VAL A 1 211 ? 9.231 9.241 1.003 1.00 88.62 211 VAL A N 1
ATOM 1734 C CA . VAL A 1 211 ? 10.579 9.093 0.438 1.00 88.62 211 VAL A CA 1
ATOM 1735 C C . VAL A 1 211 ? 10.608 8.106 -0.734 1.00 88.62 211 VAL A C 1
ATOM 1737 O O . VAL A 1 211 ? 11.188 8.427 -1.771 1.00 88.62 211 VAL A O 1
ATOM 1740 N N . PHE A 1 212 ? 9.985 6.927 -0.620 1.00 92.62 212 PHE A N 1
ATOM 1741 C CA . PHE A 1 212 ? 10.009 5.958 -1.723 1.00 92.62 212 PHE A CA 1
ATOM 1742 C C . PHE A 1 212 ? 9.119 6.401 -2.881 1.00 92.62 212 PHE A C 1
ATOM 1744 O O . PHE A 1 212 ? 9.464 6.160 -4.036 1.00 92.62 212 PHE A O 1
ATOM 1751 N N . TRP A 1 213 ? 8.027 7.112 -2.594 1.00 94.12 213 TRP A N 1
ATOM 1752 C CA . TRP A 1 213 ? 7.211 7.739 -3.630 1.00 94.12 213 TRP A CA 1
ATOM 1753 C C . TRP A 1 213 ? 8.018 8.759 -4.454 1.00 94.12 213 TRP A C 1
ATOM 1755 O O . TRP A 1 213 ? 8.036 8.678 -5.683 1.00 94.12 213 TRP A O 1
ATOM 1765 N N . ILE A 1 214 ? 8.786 9.647 -3.805 1.00 95.00 214 ILE A N 1
ATOM 1766 C CA . ILE A 1 214 ? 9.670 10.602 -4.504 1.00 95.00 214 ILE A CA 1
ATOM 1767 C C . ILE A 1 214 ? 10.712 9.862 -5.356 1.00 95.00 214 ILE A C 1
ATOM 1769 O O . ILE A 1 214 ? 10.954 10.237 -6.505 1.00 95.00 214 ILE A O 1
ATOM 1773 N N . ILE A 1 215 ? 11.313 8.791 -4.826 1.00 95.56 215 ILE A N 1
ATOM 1774 C CA . ILE A 1 215 ? 12.269 7.963 -5.577 1.00 95.56 215 ILE A CA 1
ATOM 1775 C C . ILE A 1 215 ? 11.610 7.374 -6.832 1.00 95.56 215 ILE A C 1
ATOM 1777 O O . ILE A 1 215 ? 12.225 7.402 -7.899 1.00 95.56 215 ILE A O 1
ATOM 1781 N N . ASN A 1 216 ? 10.363 6.906 -6.747 1.00 96.06 216 ASN A N 1
ATOM 1782 C CA . ASN A 1 216 ? 9.621 6.387 -7.899 1.00 96.06 216 ASN A CA 1
ATOM 1783 C C . ASN A 1 216 ? 9.370 7.457 -8.962 1.00 96.06 216 ASN A C 1
ATOM 1785 O O . ASN A 1 216 ? 9.593 7.193 -10.143 1.00 96.06 216 ASN A O 1
ATOM 1789 N N . VAL A 1 217 ? 9.001 8.676 -8.561 1.00 97.31 217 VAL A N 1
ATOM 1790 C CA . VAL A 1 217 ? 8.847 9.813 -9.484 1.00 97.31 217 VAL A CA 1
ATOM 1791 C C . VAL A 1 217 ? 10.173 10.128 -10.185 1.00 97.31 217 VAL A C 1
ATOM 1793 O O . VAL A 1 217 ? 10.229 10.241 -11.409 1.00 97.31 217 VAL A O 1
ATOM 1796 N N . VAL A 1 218 ? 11.276 10.212 -9.438 1.00 97.31 218 VAL A N 1
ATOM 1797 C CA . VAL A 1 218 ? 12.609 10.469 -10.007 1.00 97.31 218 VAL A CA 1
ATOM 1798 C C . VAL A 1 218 ? 13.034 9.348 -10.963 1.00 97.31 218 VAL A C 1
ATOM 1800 O O . VAL A 1 218 ? 13.581 9.613 -12.037 1.00 97.31 218 VAL A O 1
ATOM 1803 N N . ASN A 1 219 ? 12.789 8.091 -10.596 1.00 96.25 219 ASN A N 1
ATOM 1804 C CA . ASN A 1 219 ? 13.109 6.929 -11.419 1.00 96.25 219 ASN A CA 1
ATOM 1805 C C . ASN A 1 219 ? 12.272 6.883 -12.698 1.00 96.25 219 ASN A C 1
ATOM 1807 O O . ASN A 1 219 ? 12.821 6.583 -13.756 1.00 96.25 219 ASN A O 1
ATOM 1811 N N . PHE A 1 220 ? 10.994 7.255 -12.632 1.00 97.69 220 PHE A N 1
ATOM 1812 C CA . PHE A 1 220 ? 10.118 7.375 -13.794 1.00 97.69 220 PHE A CA 1
ATOM 1813 C C . PHE A 1 220 ? 10.715 8.318 -14.850 1.00 97.69 220 PHE A C 1
ATOM 1815 O O . PHE A 1 220 ? 10.934 7.905 -15.989 1.00 97.69 220 PHE A O 1
ATOM 1822 N N . TYR A 1 221 ? 11.113 9.536 -14.463 1.00 97.44 221 TYR A N 1
ATOM 1823 C CA . TYR A 1 221 ? 11.760 10.476 -15.389 1.00 97.44 221 TYR A CA 1
ATOM 1824 C C . TYR A 1 221 ? 13.099 9.960 -15.931 1.00 97.44 221 TYR A C 1
ATOM 1826 O O . TYR A 1 221 ? 13.413 10.133 -17.111 1.00 97.44 221 TYR A O 1
ATOM 1834 N N . LYS A 1 222 ? 13.902 9.287 -15.097 1.00 95.56 222 LYS A N 1
ATOM 1835 C CA . LYS A 1 222 ? 15.157 8.666 -15.550 1.00 95.56 222 LYS A CA 1
ATOM 1836 C C . LYS A 1 222 ? 14.907 7.578 -16.594 1.00 95.56 222 LYS A C 1
ATOM 1838 O O . LYS A 1 222 ? 15.665 7.499 -17.558 1.00 95.56 222 LYS A O 1
ATOM 1843 N N . VAL A 1 223 ? 13.861 6.768 -16.434 1.00 96.25 223 VAL A N 1
ATOM 1844 C CA . VAL A 1 223 ? 13.519 5.708 -17.390 1.00 96.25 223 VAL A CA 1
ATOM 1845 C C . VAL A 1 223 ? 12.949 6.277 -18.686 1.00 96.25 223 VAL A C 1
ATOM 1847 O O . VAL A 1 223 ? 13.313 5.769 -19.741 1.00 96.25 223 VAL A O 1
ATOM 1850 N N . ILE A 1 224 ? 12.172 7.368 -18.653 1.00 96.25 224 ILE A N 1
ATOM 1851 C CA . ILE A 1 224 ? 11.771 8.086 -19.879 1.00 96.25 224 ILE A CA 1
ATOM 1852 C C . ILE A 1 224 ? 13.011 8.464 -20.696 1.00 96.25 224 ILE A C 1
ATOM 1854 O O . ILE A 1 224 ? 13.096 8.147 -21.880 1.00 96.25 224 ILE A O 1
ATOM 1858 N N . ASN A 1 225 ? 14.011 9.073 -20.052 1.00 93.69 225 ASN A N 1
ATOM 1859 C CA . ASN A 1 225 ? 15.251 9.453 -20.727 1.00 93.69 225 ASN A CA 1
ATOM 1860 C C . ASN A 1 225 ? 16.002 8.238 -21.296 1.00 93.69 225 ASN A C 1
ATOM 1862 O O . ASN A 1 225 ? 16.511 8.295 -22.414 1.00 93.69 225 ASN A O 1
ATOM 1866 N N . LEU A 1 226 ? 16.064 7.125 -20.555 1.00 91.81 226 LEU A N 1
ATOM 1867 C CA . LEU A 1 226 ? 16.669 5.883 -21.050 1.00 91.81 226 LEU A CA 1
ATOM 1868 C C . LEU A 1 226 ? 15.912 5.317 -22.260 1.00 91.81 226 LEU A C 1
ATOM 1870 O O . LEU A 1 226 ? 16.552 4.891 -23.220 1.00 91.81 226 LEU A O 1
ATOM 1874 N N . ALA A 1 227 ? 14.580 5.352 -22.235 1.00 93.12 227 ALA A N 1
ATOM 1875 C CA . ALA A 1 227 ? 13.730 4.863 -23.313 1.00 93.12 227 ALA A CA 1
ATOM 1876 C C . ALA A 1 227 ? 13.902 5.691 -24.595 1.00 93.12 227 ALA A C 1
ATOM 1878 O O . ALA A 1 227 ? 14.100 5.118 -25.665 1.00 93.12 227 ALA A O 1
ATOM 1879 N N . ILE A 1 228 ? 13.911 7.026 -24.484 1.00 92.88 228 ILE A N 1
ATOM 1880 C CA . ILE A 1 228 ? 14.143 7.939 -25.616 1.00 92.88 228 ILE A CA 1
ATOM 1881 C C . ILE A 1 228 ? 15.509 7.662 -26.253 1.00 92.88 228 ILE A C 1
ATOM 1883 O O . ILE A 1 228 ? 15.603 7.459 -27.462 1.00 92.88 228 ILE A O 1
ATOM 1887 N N . LEU A 1 229 ? 16.564 7.572 -25.439 1.00 90.50 229 LEU A N 1
ATOM 1888 C CA . LEU A 1 229 ? 17.916 7.289 -25.928 1.00 90.50 229 LEU A CA 1
ATOM 1889 C C . LEU A 1 229 ? 18.021 5.912 -26.602 1.00 90.50 229 LEU A C 1
ATOM 1891 O O . LEU A 1 229 ? 18.695 5.771 -27.620 1.00 90.50 229 LEU A O 1
ATOM 1895 N N . ALA A 1 230 ? 17.357 4.892 -26.052 1.00 89.62 230 ALA A N 1
ATOM 1896 C CA . ALA A 1 230 ? 17.320 3.562 -26.653 1.00 89.62 230 ALA A CA 1
ATOM 1897 C C . ALA A 1 230 ? 16.540 3.544 -27.979 1.00 89.62 230 ALA A C 1
ATOM 1899 O O . ALA A 1 230 ? 16.874 2.769 -28.877 1.00 89.62 230 ALA A O 1
ATOM 1900 N N . TYR A 1 231 ? 15.507 4.381 -28.105 1.00 90.88 231 TYR A N 1
ATOM 1901 C CA . TYR A 1 231 ? 14.689 4.498 -29.310 1.00 90.88 231 TYR A CA 1
ATOM 1902 C C . TYR A 1 231 ? 15.417 5.206 -30.457 1.00 90.88 231 TYR A C 1
ATOM 1904 O O . TYR A 1 231 ? 15.417 4.694 -31.574 1.00 90.88 231 TYR A O 1
ATOM 1912 N N . ILE A 1 232 ? 16.074 6.338 -30.181 1.00 89.56 232 ILE A N 1
ATOM 1913 C CA . ILE A 1 232 ? 16.768 7.139 -31.206 1.00 89.56 232 ILE A CA 1
ATOM 1914 C C . ILE A 1 232 ? 17.993 6.391 -31.776 1.00 89.56 232 ILE A C 1
ATOM 1916 O O . ILE A 1 232 ? 18.487 6.745 -32.840 1.00 89.56 232 ILE A O 1
ATOM 1920 N N . ASP A 1 233 ? 18.447 5.309 -31.124 1.00 72.00 233 ASP A N 1
ATOM 1921 C CA . ASP A 1 233 ? 19.654 4.556 -31.509 1.00 72.00 233 ASP A CA 1
ATOM 1922 C C . ASP A 1 233 ? 20.874 5.481 -31.620 1.00 72.00 233 ASP A C 1
ATOM 1924 O O . ASP A 1 233 ? 21.750 5.276 -32.456 1.00 72.00 233 ASP A O 1
ATOM 1928 N N . GLU A 1 234 ? 20.929 6.518 -30.776 1.00 59.53 234 GLU A N 1
ATOM 1929 C CA . GLU A 1 234 ? 22.050 7.450 -30.772 1.00 59.53 234 GLU A CA 1
ATOM 1930 C C . GLU A 1 234 ? 23.353 6.670 -30.518 1.00 59.53 234 GLU A C 1
ATOM 1932 O O . GLU A 1 234 ? 23.516 6.063 -29.446 1.00 59.53 234 GLU A O 1
ATOM 1937 N N . PRO A 1 235 ? 24.330 6.688 -31.449 1.00 52.56 235 PRO A N 1
ATOM 1938 C CA . PRO A 1 235 ? 25.694 6.382 -31.074 1.0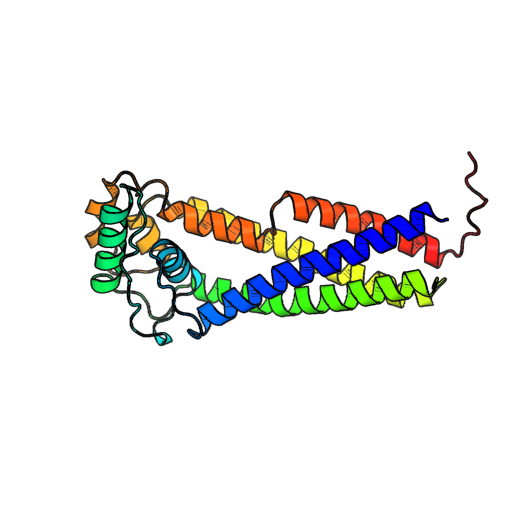0 52.56 235 PRO A CA 1
ATOM 1939 C C . PRO A 1 235 ? 26.109 7.466 -30.077 1.00 52.56 235 PRO A C 1
ATOM 1941 O O . PRO A 1 235 ? 26.115 8.650 -30.395 1.00 52.56 235 PRO A O 1
ATOM 1944 N N . ALA A 1 236 ? 26.422 7.064 -28.846 1.00 50.72 236 ALA A N 1
ATOM 1945 C CA . ALA A 1 236 ? 26.641 7.941 -27.691 1.00 50.72 236 ALA A CA 1
ATOM 1946 C C . ALA A 1 236 ? 27.866 8.892 -27.784 1.00 50.72 236 ALA A C 1
ATOM 1948 O O . ALA A 1 236 ? 28.368 9.323 -26.749 1.00 50.72 236 ALA A O 1
ATOM 1949 N N . ASN A 1 237 ? 28.348 9.211 -28.987 1.00 43.59 237 ASN A N 1
ATOM 1950 C CA . ASN A 1 237 ? 29.529 10.029 -29.259 1.00 43.59 237 ASN A CA 1
ATOM 1951 C C . ASN A 1 237 ? 29.220 11.504 -29.585 1.00 43.59 237 ASN A C 1
ATOM 1953 O O . ASN A 1 237 ? 30.161 12.246 -29.837 1.00 43.59 237 ASN A O 1
ATOM 1957 N N . TYR A 1 238 ? 27.958 11.956 -29.581 1.00 42.47 238 TYR A N 1
ATOM 1958 C CA . TYR A 1 238 ? 27.622 13.316 -30.048 1.00 42.47 238 TYR A CA 1
ATOM 1959 C C . TYR A 1 238 ? 27.452 14.402 -28.971 1.00 42.47 238 TYR A C 1
ATOM 1961 O O . TYR A 1 238 ? 27.307 15.569 -29.316 1.00 42.47 238 TYR A O 1
ATOM 1969 N N . TYR A 1 239 ? 27.560 14.067 -27.681 1.00 38.28 239 TYR A N 1
ATOM 1970 C CA . TYR A 1 239 ? 27.629 15.061 -26.598 1.00 38.28 239 TYR A CA 1
ATOM 1971 C C . TYR A 1 239 ? 28.881 14.841 -25.748 1.00 38.28 239 TYR A C 1
ATOM 1973 O O . TYR A 1 239 ? 28.824 14.499 -24.570 1.00 38.28 239 TYR A O 1
ATOM 1981 N N . GLY A 1 240 ? 30.032 14.979 -26.404 1.00 45.00 240 GLY A N 1
ATOM 1982 C CA . GLY A 1 240 ? 31.251 15.451 -25.762 1.00 45.00 240 GLY A CA 1
ATOM 1983 C C . GLY A 1 240 ? 31.303 16.970 -25.883 1.00 45.00 240 GLY A C 1
ATOM 1984 O O . GLY A 1 240 ? 32.025 17.478 -26.732 1.00 45.00 240 GLY A O 1
ATOM 1985 N N . MET A 1 241 ? 30.490 17.662 -25.085 1.00 35.94 241 MET A N 1
ATOM 1986 C CA . MET A 1 241 ? 30.644 19.069 -24.704 1.00 35.94 241 MET A CA 1
ATOM 1987 C C . MET A 1 241 ? 30.141 19.215 -23.274 1.00 35.94 241 MET A C 1
ATOM 1989 O O . MET A 1 241 ? 29.030 18.703 -23.004 1.00 35.94 241 MET A O 1
#

Radius of gyration: 22.96 Å; chains: 1; bounding box: 55×35×64 Å